Protein AF-A0A1L8D094-F1 (afdb_monomer_lite)

Sequence (287 aa):
MEIKNLTLKKYLLRTVLFAVPGAGLVGYLSGVLAFKIYIPVFIGMVGGAIIGLVISYSNFKRIIQPLKEMLTEIETLTEKNKDLGITNLNTIADLKESFSKILKGLTSELQEVTKRIENTVLSLVDTSTETSAGLEEVAASTQEINSSLEEINETIRNIARLAEELEDKLTKGRESLDLFSSENAKIQNSLTVATKSINELFAHTQEINVALELITEIAAQTNLLALNAAIEAARAGEAGKSFAVVAEEVRKLAGKSKDAAEEIKGIIDLIFKNMNEAQEKCRKPLL

Radius of gyration: 70.74 Å; chains: 1; bounding box: 124×42×189 Å

Foldseek 3Di:
DVLLPDDLVNQLVVLLVPQQVVLLVVLQVVCVPPPCSVVSSVVSNVVSSVVSNVVSNVCCVPPSVVVNVVVVVLVVVLVVCVVVVPPPNVVSVVVVVVVVVVVVVVVVVVVVVVVVVVVVVVVVVVVVVVVVVVVVVVVVVVVVVVVVVVVVVVVVVVVVVVVVVVVVVVVVVVVVVVVVVVVVVVVLVVLVVVLVVLVVVVVVLVVLLVVLVVQLVVLVVQLVVLVVQLVVLVVVPPVSPVSNVVSVVSNVVSVVSNVVSVVVNVVSVVSVVVSVVSNVVSPDDPD

pLDDT: mean 87.76, std 10.98, range [40.47, 98.25]

Secondary structure (DSSP, 8-state):
-TTTT--HHHHHHHHHHHHHHHHHHHHHHHTTTSTTTHHHHHHHHHHHHHHHHHHHHHHIIIIIHHHHHHHHHHHHHHHHHHHTT-S-HHHHHHHHHHHHHHHHHHHHHHHHHHHHHHHHHHHHHHHHHHHHHHHHHHHHHHHHHHHHHHHHHHHHHHHHHHHHHHHHHHHHHHHHHHHHHHHHHHHHHHHHHHHHHHHHHHHHHHHHHHHHHHHHHHHHHHHHHHHHHHHHHHHTGGGGHHHHHHHHHHHHHHHHHHHHHHHHHHHHHHHHHHHHHHHHHHHS---

InterPro domains:
  IPR004089 Methyl-accepting chemotaxis protein (MCP) signalling domain [PF00015] (185-281)
  IPR004089 Methyl-accepting chemotaxis protein (MCP) signalling domain [PS50111] (106-278)
  IPR004089 Methyl-accepting chemotaxis protein (MCP) signalling domain [SM00283] (116-285)
  IPR004090 Chemotaxis methyl-accepting receptor [PR00260] (137-166)
  IPR004090 Chemotaxis methyl-accepting receptor [PR00260] (214-241)
  IPR004090 Chemotaxis methyl-accepting receptor [PR00260] (243-272)

Structure (mmCIF, N/CA/C/O backbone):
data_AF-A0A1L8D094-F1
#
_entry.id   AF-A0A1L8D094-F1
#
loop_
_atom_site.group_PDB
_atom_site.id
_atom_site.type_symbol
_atom_site.label_atom_id
_atom_site.label_alt_id
_atom_site.label_comp_id
_atom_site.label_asym_id
_atom_site.label_entity_id
_atom_site.label_seq_id
_atom_site.pdbx_PDB_ins_code
_atom_site.Cartn_x
_atom_site.Cartn_y
_atom_site.Cartn_z
_atom_site.occupancy
_atom_site.B_iso_or_equiv
_atom_site.auth_seq_id
_atom_site.auth_comp_id
_atom_site.auth_asym_id
_atom_site.auth_atom_id
_atom_site.pdbx_PDB_model_num
ATOM 1 N N . MET A 1 1 ? 58.138 4.047 -73.979 1.00 43.88 1 MET A N 1
ATOM 2 C CA . MET A 1 1 ? 58.175 2.838 -74.835 1.00 43.88 1 MET A CA 1
ATOM 3 C C . MET A 1 1 ? 57.005 1.879 -74.563 1.00 43.88 1 MET A C 1
ATOM 5 O O . MET A 1 1 ? 56.589 1.188 -75.481 1.00 43.88 1 MET A O 1
ATOM 9 N N . GLU A 1 2 ? 56.410 1.864 -73.360 1.00 57.56 2 GLU A N 1
ATOM 10 C CA . GLU A 1 2 ? 55.353 0.896 -72.996 1.00 57.56 2 GLU A CA 1
ATOM 11 C C . GLU A 1 2 ? 53.977 1.118 -73.655 1.00 57.56 2 GLU A C 1
ATOM 13 O O . GLU A 1 2 ? 53.331 0.147 -74.042 1.00 57.56 2 GLU A O 1
ATOM 18 N N . ILE A 1 3 ? 53.536 2.367 -73.862 1.00 63.72 3 ILE A N 1
ATOM 19 C CA . ILE A 1 3 ? 52.207 2.658 -74.450 1.00 63.72 3 ILE A CA 1
ATOM 20 C C . ILE A 1 3 ? 52.111 2.182 -75.914 1.00 63.72 3 ILE A C 1
ATOM 22 O O . ILE A 1 3 ? 51.061 1.713 -76.354 1.00 63.72 3 ILE A O 1
ATOM 26 N N . LYS A 1 4 ? 53.223 2.209 -76.663 1.00 61.59 4 LYS A N 1
ATOM 27 C CA . LYS A 1 4 ? 53.276 1.794 -78.079 1.00 61.59 4 LYS A CA 1
ATOM 28 C C . LYS A 1 4 ? 52.958 0.304 -78.259 1.00 61.59 4 LYS A C 1
ATOM 30 O O . LYS A 1 4 ? 52.268 -0.076 -79.204 1.00 61.59 4 LYS A O 1
ATOM 35 N N . ASN A 1 5 ? 53.375 -0.526 -77.303 1.00 69.19 5 ASN A N 1
ATOM 36 C CA . ASN A 1 5 ? 53.151 -1.976 -77.316 1.00 69.19 5 ASN A CA 1
ATOM 37 C C . ASN A 1 5 ? 51.847 -2.395 -76.621 1.00 69.19 5 ASN A C 1
ATOM 39 O O . ASN A 1 5 ? 51.517 -3.588 -76.582 1.00 69.19 5 ASN A O 1
ATOM 43 N N . LEU A 1 6 ? 51.094 -1.427 -76.090 1.00 76.50 6 LEU A N 1
ATOM 44 C CA . LEU A 1 6 ? 49.804 -1.667 -75.473 1.00 76.50 6 LEU A CA 1
ATOM 45 C C . LEU A 1 6 ? 48.754 -1.851 -76.573 1.00 76.50 6 LEU A C 1
ATOM 47 O O . LEU A 1 6 ? 48.472 -0.955 -77.374 1.00 76.50 6 LEU A O 1
ATOM 51 N N . THR A 1 7 ? 48.208 -3.060 -76.643 1.00 84.19 7 THR A N 1
ATOM 52 C CA . THR A 1 7 ? 47.048 -3.381 -77.474 1.00 84.19 7 THR A CA 1
ATOM 53 C C . THR A 1 7 ? 45.801 -3.358 -76.606 1.00 84.19 7 THR A C 1
ATOM 55 O O . THR A 1 7 ? 45.876 -3.659 -75.412 1.00 84.19 7 THR A O 1
ATOM 58 N N . LEU A 1 8 ? 44.645 -3.063 -77.207 1.00 85.56 8 LEU A N 1
ATOM 59 C CA . LEU A 1 8 ? 43.357 -3.092 -76.509 1.00 85.56 8 LEU A CA 1
ATOM 60 C C . LEU A 1 8 ? 43.171 -4.419 -75.757 1.00 85.56 8 LEU A C 1
ATOM 62 O O . LEU A 1 8 ? 42.813 -4.424 -74.586 1.00 85.56 8 LEU A O 1
ATOM 66 N N . LYS A 1 9 ? 43.527 -5.543 -76.394 1.00 86.00 9 LYS A N 1
ATOM 67 C CA . LYS A 1 9 ? 43.462 -6.878 -75.785 1.00 86.00 9 LYS A CA 1
ATOM 68 C C . LYS A 1 9 ? 44.309 -6.992 -74.511 1.00 86.00 9 LYS A C 1
ATOM 70 O O . LYS A 1 9 ? 43.819 -7.510 -73.515 1.00 86.00 9 LYS A O 1
ATOM 75 N N . LYS A 1 10 ? 45.557 -6.504 -74.517 1.00 85.19 10 LYS A N 1
ATOM 76 C CA . LYS A 1 10 ? 46.431 -6.525 -73.327 1.00 85.19 10 LYS A CA 1
ATOM 77 C C . LYS A 1 10 ? 45.912 -5.600 -72.221 1.00 85.19 10 LYS A C 1
ATOM 79 O O . LYS A 1 10 ? 46.008 -5.952 -71.050 1.00 85.19 10 LYS A O 1
ATOM 84 N N . TYR A 1 11 ? 45.351 -4.447 -72.588 1.00 83.81 11 TYR A N 1
ATOM 85 C CA . TYR A 1 11 ? 44.792 -3.483 -71.638 1.00 83.81 11 TYR A CA 1
ATOM 86 C C . TYR A 1 11 ? 43.532 -4.021 -70.947 1.00 83.81 11 TYR A C 1
ATOM 88 O O . TYR A 1 11 ? 43.475 -4.054 -69.720 1.00 83.81 11 TYR A O 1
ATOM 96 N N . LEU A 1 12 ? 42.581 -4.549 -71.726 1.00 87.62 12 LEU A N 1
ATOM 97 C CA . LEU A 1 12 ? 41.368 -5.180 -71.202 1.00 87.62 12 LEU A CA 1
ATOM 98 C C . LEU A 1 12 ? 41.698 -6.399 -70.332 1.00 87.62 12 LEU A C 1
ATOM 100 O O . LEU A 1 12 ? 41.136 -6.544 -69.250 1.00 87.62 12 LEU A O 1
ATOM 104 N N . LEU A 1 13 ? 42.648 -7.242 -70.759 1.00 86.38 13 LEU A N 1
ATOM 105 C CA . LEU A 1 13 ? 43.078 -8.408 -69.982 1.00 86.38 13 LEU A CA 1
ATOM 106 C C . LEU A 1 13 ? 43.657 -8.003 -68.619 1.00 86.38 13 LEU A C 1
ATOM 108 O O . LEU A 1 13 ? 43.335 -8.626 -67.610 1.00 86.38 13 LEU A O 1
ATOM 112 N N . ARG A 1 14 ? 44.463 -6.934 -68.574 1.00 84.44 14 ARG A N 1
ATOM 113 C CA . ARG A 1 14 ? 44.988 -6.392 -67.315 1.00 84.44 14 ARG A CA 1
ATOM 114 C C . ARG A 1 14 ? 43.856 -5.903 -66.412 1.00 84.44 14 ARG A C 1
ATOM 116 O O . ARG A 1 14 ? 43.892 -6.185 -65.224 1.00 84.44 14 ARG A O 1
ATOM 123 N N . THR A 1 15 ? 42.842 -5.223 -66.949 1.00 86.44 15 THR A N 1
ATOM 124 C CA . THR A 1 15 ? 41.692 -4.789 -66.140 1.00 86.44 15 THR A CA 1
ATOM 125 C C . THR A 1 15 ? 40.924 -5.969 -65.556 1.00 86.44 15 THR A C 1
ATOM 127 O O . THR A 1 15 ? 40.608 -5.945 -64.372 1.00 86.44 15 THR A O 1
ATOM 130 N N . VAL A 1 16 ? 40.667 -7.015 -66.345 1.00 85.38 16 VAL A N 1
ATOM 131 C CA . VAL A 1 16 ? 39.969 -8.219 -65.865 1.00 85.38 16 VAL A CA 1
ATOM 132 C C . VAL A 1 16 ? 40.743 -8.891 -64.730 1.00 85.38 16 VAL A C 1
ATOM 134 O O . VAL A 1 16 ? 40.138 -9.280 -63.734 1.00 85.38 16 VAL A O 1
ATOM 137 N N . LEU A 1 17 ? 42.075 -8.958 -64.836 1.00 86.62 17 LEU A N 1
ATOM 138 C CA . LEU A 1 17 ? 42.934 -9.579 -63.825 1.00 86.62 17 LEU A CA 1
ATOM 13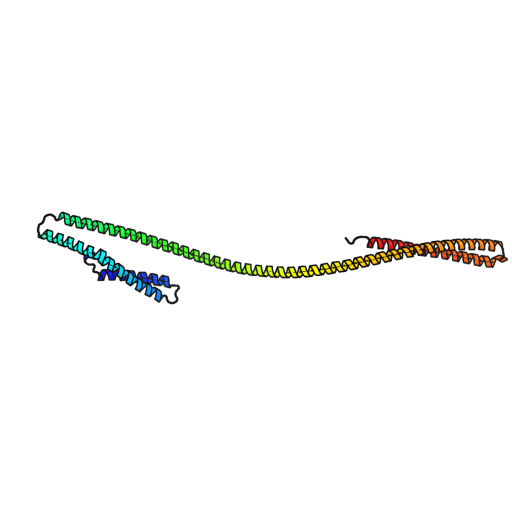9 C C . LEU A 1 17 ? 42.810 -8.926 -62.436 1.00 86.62 17 LEU A C 1
ATOM 141 O O . LEU A 1 17 ? 42.940 -9.625 -61.439 1.00 86.62 17 LEU A O 1
ATOM 145 N N . PHE A 1 18 ? 42.538 -7.618 -62.360 1.00 81.81 18 PHE A N 1
ATOM 146 C CA . PHE A 1 18 ? 42.401 -6.895 -61.086 1.00 81.81 18 PHE A CA 1
ATOM 147 C C . PHE A 1 18 ? 40.942 -6.674 -60.661 1.00 81.81 18 PHE A C 1
ATOM 149 O O . PHE A 1 18 ? 40.615 -6.818 -59.485 1.00 81.81 18 PHE A O 1
ATOM 156 N N . ALA A 1 19 ? 40.050 -6.347 -61.599 1.00 84.50 19 ALA A N 1
ATOM 157 C CA . ALA A 1 19 ? 38.661 -6.006 -61.292 1.00 84.50 19 ALA A CA 1
ATOM 158 C C . ALA A 1 19 ? 37.843 -7.221 -60.827 1.00 84.50 19 ALA A C 1
ATOM 160 O O . ALA A 1 19 ? 37.009 -7.092 -59.932 1.00 84.50 19 ALA A O 1
ATOM 161 N N . VAL A 1 20 ? 38.087 -8.402 -61.408 1.00 86.81 20 VAL A N 1
ATOM 162 C CA . VAL A 1 20 ? 37.301 -9.608 -61.107 1.00 86.81 20 VAL A CA 1
ATOM 163 C C . VAL A 1 20 ? 37.578 -10.151 -59.702 1.00 86.81 20 VAL A C 1
ATOM 165 O O . VAL A 1 20 ? 36.607 -10.361 -58.973 1.00 86.81 20 VAL A O 1
ATOM 168 N N . PRO A 1 21 ? 38.841 -10.328 -59.257 1.00 86.50 21 PRO A N 1
ATOM 169 C CA . PRO A 1 21 ? 39.110 -10.759 -57.885 1.00 86.50 21 PRO A CA 1
ATOM 170 C C . PRO A 1 21 ? 38.607 -9.757 -56.842 1.00 86.50 21 PRO A C 1
ATOM 172 O O . PRO A 1 21 ? 38.005 -10.162 -55.852 1.00 86.50 21 PRO A O 1
ATOM 175 N N . GLY A 1 22 ? 38.791 -8.452 -57.084 1.00 83.81 22 GLY A N 1
ATOM 176 C CA . GLY A 1 22 ? 38.333 -7.403 -56.168 1.00 83.81 22 GLY A CA 1
ATOM 177 C C . GLY A 1 22 ? 36.813 -7.387 -56.001 1.00 83.81 22 GLY A C 1
ATOM 178 O O . GLY A 1 22 ? 36.310 -7.393 -54.881 1.00 83.81 22 GLY A O 1
ATOM 179 N N . ALA A 1 23 ? 36.064 -7.449 -57.102 1.00 85.94 23 ALA A N 1
ATOM 180 C CA . ALA A 1 23 ? 34.606 -7.493 -57.036 1.00 85.94 23 ALA A CA 1
ATOM 181 C C . ALA A 1 23 ? 34.078 -8.821 -56.460 1.00 85.94 23 ALA A C 1
ATOM 183 O O . ALA A 1 23 ? 33.048 -8.836 -55.788 1.00 85.94 23 ALA A O 1
ATOM 184 N N . GLY A 1 24 ? 34.809 -9.923 -56.659 1.00 85.50 24 GLY A N 1
ATOM 185 C CA . GLY A 1 24 ? 34.535 -11.197 -55.995 1.00 85.50 24 GLY A CA 1
ATOM 186 C C . GLY A 1 24 ? 34.720 -11.132 -54.480 1.00 85.50 24 GLY A C 1
ATOM 187 O O . GLY A 1 24 ? 33.875 -11.643 -53.752 1.00 85.50 24 GLY A O 1
ATOM 188 N N . LEU A 1 25 ? 35.762 -10.447 -53.996 1.00 84.31 25 LEU A N 1
ATOM 189 C CA . LEU A 1 25 ? 35.968 -10.199 -52.564 1.00 84.31 25 LEU A CA 1
ATOM 190 C C . LEU A 1 25 ? 34.848 -9.340 -51.963 1.00 84.31 25 LEU A C 1
ATOM 192 O O . LEU A 1 25 ? 34.349 -9.658 -50.889 1.00 84.31 25 LEU A O 1
ATOM 196 N N . VAL A 1 26 ? 34.390 -8.299 -52.664 1.00 83.12 26 VAL A N 1
ATOM 197 C CA . VAL A 1 26 ? 33.234 -7.493 -52.223 1.00 83.12 26 VAL A CA 1
ATOM 198 C C . VAL A 1 26 ? 31.955 -8.338 -52.173 1.00 83.12 26 VAL A C 1
ATOM 200 O O . VAL A 1 26 ? 31.193 -8.268 -51.207 1.00 83.12 26 VAL A O 1
ATOM 203 N N . GLY A 1 27 ? 31.731 -9.184 -53.181 1.00 82.81 27 GLY A N 1
ATOM 204 C CA . GLY A 1 27 ? 30.625 -10.144 -53.192 1.00 82.81 27 GLY A CA 1
ATOM 205 C C . GLY A 1 27 ? 30.715 -11.174 -52.060 1.00 82.81 27 GLY A C 1
ATOM 206 O O . GLY A 1 27 ? 29.699 -11.548 -51.483 1.00 82.81 27 GLY A O 1
ATOM 207 N N . TYR A 1 28 ? 31.928 -11.593 -51.696 1.00 83.12 28 TYR A N 1
ATOM 208 C CA . TYR A 1 28 ? 32.171 -12.480 -50.560 1.00 83.12 28 TYR A CA 1
ATOM 209 C C . TYR A 1 28 ? 31.802 -11.800 -49.244 1.00 83.12 28 TYR A C 1
ATOM 211 O O . TYR A 1 28 ? 30.989 -12.335 -48.499 1.00 83.12 28 TYR A O 1
ATOM 219 N N . LEU A 1 29 ? 32.331 -10.596 -49.005 1.00 77.69 29 LEU A N 1
ATOM 220 C CA . LEU A 1 29 ? 32.110 -9.832 -47.774 1.00 77.69 29 LEU A CA 1
ATOM 221 C C . LEU A 1 29 ? 30.638 -9.443 -47.578 1.00 77.69 29 LEU A C 1
ATOM 223 O O . LEU A 1 29 ? 30.101 -9.598 -46.486 1.00 77.69 29 LEU A O 1
ATOM 227 N N . SER A 1 30 ? 29.954 -9.011 -48.639 1.00 75.75 30 SER A N 1
ATOM 228 C CA . SER A 1 30 ? 28.513 -8.701 -48.586 1.00 75.75 30 SER A CA 1
ATOM 229 C C . SER A 1 30 ? 27.624 -9.939 -48.405 1.00 75.75 30 SER A C 1
ATOM 231 O O . SER A 1 30 ? 26.480 -9.824 -47.971 1.00 75.75 30 SER A O 1
ATOM 233 N N . GLY A 1 31 ? 28.141 -11.127 -48.725 1.00 73.81 31 GLY A N 1
ATOM 234 C CA . GLY A 1 31 ? 27.423 -12.395 -48.671 1.00 73.81 31 GLY A CA 1
ATOM 235 C C . GLY A 1 31 ? 27.650 -13.232 -47.416 1.00 73.81 31 GLY A C 1
ATOM 236 O O . GLY A 1 31 ? 27.061 -14.307 -47.330 1.00 73.81 31 GLY A O 1
ATOM 237 N N . VAL A 1 32 ? 28.483 -12.786 -46.467 1.00 70.06 32 VAL A N 1
ATOM 238 C CA . VAL A 1 32 ? 28.910 -13.593 -45.302 1.00 70.06 32 VAL A CA 1
ATOM 239 C C . VAL A 1 32 ? 27.732 -14.075 -44.445 1.00 70.06 32 VAL A C 1
ATOM 241 O O . VAL A 1 32 ? 27.780 -15.176 -43.906 1.00 70.06 32 VAL A O 1
ATOM 244 N N . LEU A 1 33 ? 26.646 -13.301 -44.371 1.00 62.25 33 LEU A N 1
ATOM 245 C CA . LEU A 1 33 ? 25.434 -13.647 -43.612 1.00 62.25 33 LEU A CA 1
ATOM 246 C C . LEU A 1 33 ? 24.370 -14.389 -44.445 1.00 62.25 33 LEU A C 1
ATOM 248 O O . LEU A 1 33 ? 23.333 -14.789 -43.919 1.00 62.25 33 LEU A O 1
ATOM 252 N N . ALA A 1 34 ? 24.591 -14.576 -45.749 1.00 68.00 34 ALA A N 1
ATOM 253 C CA . ALA A 1 34 ? 23.630 -15.221 -46.635 1.00 68.00 34 ALA A CA 1
ATOM 254 C C . ALA A 1 34 ? 23.835 -16.744 -46.670 1.00 68.00 34 ALA A C 1
ATOM 256 O O . ALA A 1 34 ? 24.943 -17.236 -46.868 1.00 68.00 34 ALA A O 1
ATOM 257 N N . PHE A 1 35 ? 22.738 -17.509 -46.624 1.00 67.94 35 PHE A N 1
ATOM 258 C CA . PHE A 1 35 ? 22.740 -18.984 -46.689 1.00 67.94 35 PHE A CA 1
ATOM 259 C C . PHE A 1 35 ? 23.434 -19.563 -47.947 1.00 67.94 35 PHE A C 1
ATOM 261 O O . PHE A 1 35 ? 23.764 -20.746 -48.003 1.00 67.94 35 PHE A O 1
ATOM 268 N N . LYS A 1 36 ? 23.662 -18.743 -48.985 1.00 83.31 36 LYS A N 1
ATOM 269 C CA . LYS A 1 36 ? 24.321 -19.119 -50.246 1.00 83.31 36 LYS A CA 1
ATOM 270 C C . LYS A 1 36 ? 25.368 -18.084 -50.663 1.00 83.31 36 LYS A C 1
ATOM 272 O O . LYS A 1 36 ? 25.172 -17.360 -51.636 1.00 83.31 36 LYS A O 1
ATOM 277 N N . ILE A 1 37 ? 26.499 -18.058 -49.961 1.00 83.50 37 ILE A N 1
ATOM 278 C CA . ILE A 1 37 ? 27.609 -17.114 -50.193 1.00 83.50 37 ILE A CA 1
ATOM 279 C C . ILE A 1 37 ? 28.145 -17.097 -51.639 1.00 83.50 37 ILE A C 1
ATOM 281 O O . ILE A 1 37 ? 28.625 -16.075 -52.115 1.00 83.50 37 ILE A O 1
ATOM 285 N N . TYR A 1 38 ? 28.004 -18.193 -52.391 1.00 85.19 38 TYR A N 1
ATOM 286 C CA . TYR A 1 38 ? 28.457 -18.264 -53.785 1.00 85.19 38 TYR A CA 1
ATOM 287 C C . TYR A 1 38 ? 27.664 -17.358 -54.744 1.00 85.19 38 TYR A C 1
ATOM 289 O O . TYR A 1 38 ? 28.208 -16.943 -55.764 1.00 85.19 38 TYR A O 1
ATOM 297 N N . ILE A 1 39 ? 26.401 -17.030 -54.438 1.00 85.50 39 ILE A N 1
ATOM 298 C CA . ILE A 1 39 ? 25.555 -16.175 -55.288 1.00 85.50 39 ILE A CA 1
ATOM 299 C C . ILE A 1 39 ? 26.064 -14.722 -55.318 1.00 85.50 39 ILE A C 1
ATOM 301 O O . ILE A 1 39 ? 26.343 -14.231 -56.413 1.00 85.50 39 ILE A O 1
ATOM 305 N N . PRO A 1 40 ? 26.229 -14.019 -54.180 1.00 84.50 40 PRO A N 1
ATOM 306 C CA . PRO A 1 40 ? 26.737 -12.647 -54.186 1.00 84.50 40 PRO A CA 1
ATOM 307 C C . PRO A 1 40 ? 28.189 -12.563 -54.676 1.00 84.50 40 PRO A C 1
ATOM 309 O O . PRO A 1 40 ? 28.520 -11.621 -55.392 1.00 84.50 40 PRO A O 1
ATOM 312 N N . VAL A 1 41 ? 29.028 -13.574 -54.411 1.00 87.31 41 VAL A N 1
ATOM 313 C CA . VAL A 1 41 ? 30.381 -13.673 -54.996 1.00 87.31 41 VAL A CA 1
ATOM 314 C C . VAL A 1 41 ? 30.318 -13.714 -56.522 1.00 87.31 41 VAL A C 1
ATOM 316 O O . VAL A 1 41 ? 31.012 -12.948 -57.190 1.00 87.31 41 VAL A O 1
ATOM 319 N N . PHE A 1 42 ? 29.464 -14.574 -57.086 1.00 87.62 42 PHE A N 1
ATOM 320 C CA . PHE A 1 42 ? 29.313 -14.705 -58.533 1.00 87.62 42 PHE A CA 1
ATOM 321 C C . PHE A 1 42 ? 28.775 -13.419 -59.173 1.00 87.62 42 PHE A C 1
ATOM 323 O O . PHE A 1 42 ? 29.328 -12.951 -60.169 1.00 87.62 42 PHE A O 1
ATOM 330 N N . ILE A 1 43 ? 27.748 -12.804 -58.577 1.00 87.56 43 ILE A N 1
ATOM 331 C CA . ILE A 1 43 ? 27.192 -11.522 -59.040 1.00 87.56 43 ILE A CA 1
ATOM 332 C C . ILE A 1 43 ? 28.261 -10.424 -58.991 1.00 87.56 43 ILE A C 1
ATOM 334 O O . ILE A 1 43 ? 28.413 -9.683 -59.963 1.00 87.56 43 ILE A O 1
ATOM 338 N N . GLY A 1 44 ? 29.036 -10.353 -57.905 1.00 85.94 44 GLY A N 1
ATOM 339 C CA . GLY A 1 44 ? 30.146 -9.415 -57.753 1.00 85.94 44 GLY A CA 1
ATOM 340 C C . GLY A 1 44 ? 31.205 -9.594 -58.840 1.00 85.94 44 GLY A C 1
ATOM 341 O O . GLY A 1 44 ? 31.529 -8.639 -59.542 1.00 85.94 44 GLY A O 1
ATOM 342 N N . MET A 1 45 ? 31.689 -10.822 -59.057 1.00 87.88 45 MET A N 1
ATOM 343 C CA . MET A 1 45 ? 32.685 -11.122 -60.095 1.00 87.88 45 MET A CA 1
ATOM 344 C C . MET A 1 45 ? 32.195 -10.753 -61.500 1.00 87.88 45 MET A C 1
ATOM 346 O O . MET A 1 45 ? 32.926 -10.106 -62.251 1.00 87.88 45 MET A O 1
ATOM 350 N N . VAL A 1 46 ? 30.965 -11.138 -61.861 1.00 89.50 46 VAL A N 1
ATOM 351 C CA . VAL A 1 46 ? 30.399 -10.880 -63.195 1.00 89.50 46 VAL A CA 1
ATOM 352 C C . VAL A 1 46 ? 30.123 -9.389 -63.396 1.00 89.50 46 VAL A C 1
ATOM 354 O O . VAL A 1 46 ? 30.534 -8.821 -64.409 1.00 89.50 46 VAL A O 1
ATOM 357 N N . GLY A 1 47 ? 29.487 -8.728 -62.427 1.00 87.06 47 GLY A N 1
ATOM 358 C CA . GLY A 1 47 ? 29.206 -7.293 -62.484 1.00 87.06 47 GLY A CA 1
ATOM 359 C C . GLY A 1 47 ? 30.485 -6.457 -62.548 1.00 87.06 47 GLY A C 1
ATOM 360 O O . GLY A 1 47 ? 30.613 -5.581 -63.405 1.00 87.06 47 GLY A O 1
ATOM 361 N N . GLY A 1 48 ? 31.473 -6.784 -61.712 1.00 85.94 48 GLY A N 1
ATOM 362 C CA . GLY A 1 48 ? 32.788 -6.146 -61.720 1.00 85.94 48 GLY A CA 1
ATOM 363 C C . GLY A 1 48 ? 33.547 -6.353 -63.031 1.00 85.94 48 GLY A C 1
ATOM 364 O O . GLY A 1 48 ? 34.144 -5.403 -63.542 1.00 85.94 48 GLY A O 1
ATOM 365 N N . ALA A 1 49 ? 33.476 -7.552 -63.625 1.00 88.06 49 ALA A N 1
ATOM 366 C CA . ALA A 1 49 ? 34.060 -7.827 -64.938 1.00 88.06 49 ALA A CA 1
ATOM 367 C C . ALA A 1 49 ? 33.451 -6.931 -66.024 1.00 88.06 49 ALA A C 1
ATOM 369 O O . ALA A 1 49 ? 34.183 -6.323 -66.804 1.00 88.06 49 ALA A O 1
ATOM 370 N N . ILE A 1 50 ? 32.118 -6.833 -66.061 1.00 89.44 50 ILE A N 1
ATOM 371 C CA . ILE A 1 50 ? 31.390 -6.058 -67.071 1.00 89.44 50 ILE A CA 1
ATOM 372 C C . ILE A 1 50 ? 31.715 -4.571 -66.930 1.00 89.44 50 ILE A C 1
ATOM 374 O O . ILE A 1 50 ? 32.153 -3.947 -67.896 1.00 89.44 50 ILE A O 1
ATOM 378 N N . ILE A 1 51 ? 31.563 -4.009 -65.728 1.00 88.50 51 ILE A N 1
ATOM 379 C CA . ILE A 1 51 ? 31.834 -2.589 -65.466 1.00 88.50 51 ILE A CA 1
ATOM 380 C C . ILE A 1 51 ? 33.304 -2.268 -65.761 1.00 88.50 51 ILE A C 1
ATOM 382 O O . ILE A 1 51 ? 33.600 -1.303 -66.470 1.00 88.50 51 ILE A O 1
ATOM 386 N N . GLY A 1 52 ? 34.226 -3.109 -65.285 1.00 87.12 52 GLY A N 1
A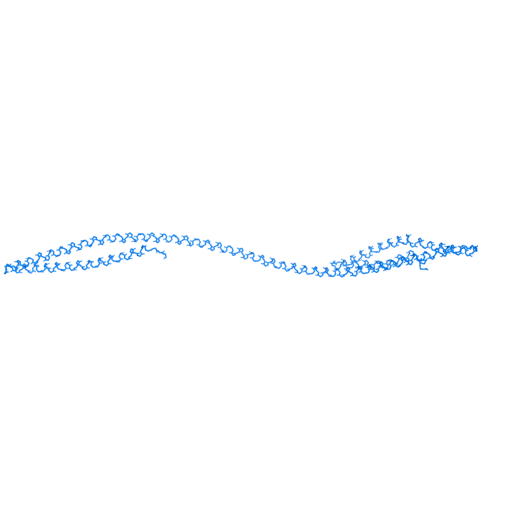TOM 387 C CA . GLY A 1 52 ? 35.657 -2.953 -65.525 1.00 87.12 52 GLY A CA 1
ATOM 388 C C . GLY A 1 52 ? 36.005 -2.963 -67.014 1.00 87.12 52 GLY A C 1
ATOM 389 O O . GLY A 1 52 ? 36.729 -2.085 -67.481 1.00 87.12 52 GLY A O 1
ATOM 390 N N . LEU A 1 53 ? 35.454 -3.905 -67.785 1.00 90.38 53 LEU A N 1
ATOM 391 C CA . LEU A 1 53 ? 35.665 -3.985 -69.234 1.00 90.38 53 LEU A CA 1
ATOM 392 C C . LEU A 1 53 ? 35.083 -2.778 -69.977 1.00 90.38 53 LEU A C 1
ATOM 394 O O . LEU A 1 53 ? 35.745 -2.258 -70.875 1.00 90.38 53 LEU A O 1
ATOM 398 N N . VAL A 1 54 ? 33.892 -2.303 -69.598 1.00 92.06 54 VAL A N 1
ATOM 399 C CA . VAL A 1 54 ? 33.255 -1.121 -70.207 1.00 92.06 54 VAL A CA 1
ATOM 400 C C . VAL A 1 54 ? 34.096 0.134 -69.972 1.00 92.06 54 VAL A C 1
ATOM 402 O O . VAL A 1 54 ? 34.413 0.855 -70.923 1.00 92.06 54 VAL A O 1
ATOM 405 N N . ILE A 1 55 ? 34.511 0.376 -68.726 1.00 88.06 55 ILE A N 1
ATOM 406 C CA . ILE A 1 55 ? 35.359 1.521 -68.368 1.00 88.06 55 ILE A CA 1
ATOM 407 C C . ILE A 1 55 ? 36.713 1.420 -69.077 1.00 88.06 55 ILE A C 1
ATOM 409 O O . ILE A 1 55 ? 37.175 2.389 -69.676 1.00 88.06 55 ILE A O 1
ATOM 413 N N . SER A 1 56 ? 37.333 0.239 -69.068 1.00 88.56 56 SER A N 1
ATOM 414 C CA . SER A 1 56 ? 38.638 0.002 -69.690 1.00 88.56 56 SER A CA 1
ATOM 415 C C . SER A 1 56 ? 38.604 0.189 -71.208 1.00 88.56 56 SER A C 1
ATOM 417 O O . SER A 1 56 ? 39.467 0.862 -71.769 1.00 88.56 56 SER A O 1
ATOM 419 N N . TYR A 1 57 ? 37.566 -0.305 -71.885 1.00 91.50 57 TYR A N 1
ATOM 420 C CA . TYR A 1 57 ? 37.373 -0.068 -73.315 1.00 91.50 57 TYR A CA 1
ATOM 421 C C . TYR A 1 57 ? 37.203 1.426 -73.626 1.00 91.50 57 TYR A C 1
ATOM 423 O O . TYR A 1 57 ? 37.865 1.953 -74.525 1.00 91.50 57 TYR A O 1
ATOM 431 N N . SER A 1 58 ? 36.365 2.122 -72.849 1.00 88.81 58 SER A N 1
ATOM 432 C CA . SER A 1 58 ? 36.149 3.566 -72.985 1.00 88.81 58 SER A CA 1
ATOM 433 C C . SER A 1 58 ? 37.451 4.353 -72.796 1.00 88.81 58 SER A C 1
ATOM 435 O O . SER A 1 58 ? 37.806 5.168 -73.648 1.00 88.81 58 SER A O 1
ATOM 437 N N . ASN A 1 59 ? 38.219 4.052 -71.745 1.00 86.38 59 ASN A N 1
ATOM 438 C CA . ASN A 1 59 ? 39.503 4.693 -71.452 1.00 86.38 59 ASN A CA 1
ATOM 439 C C . ASN A 1 59 ? 40.552 4.409 -72.527 1.00 86.38 59 ASN A C 1
ATOM 441 O O . ASN A 1 59 ? 41.286 5.312 -72.930 1.00 86.38 59 ASN A O 1
ATOM 445 N N . PHE A 1 60 ? 40.614 3.176 -73.037 1.00 87.38 60 PHE A N 1
ATOM 446 C CA . PHE A 1 60 ? 41.548 2.842 -74.104 1.00 87.38 60 PHE A CA 1
ATOM 447 C C . PHE A 1 60 ? 41.268 3.671 -75.359 1.00 87.38 60 PHE A C 1
ATOM 449 O O . PHE A 1 60 ? 42.192 4.240 -75.932 1.00 87.38 60 PHE A O 1
ATOM 456 N N . LYS A 1 61 ? 39.996 3.790 -75.757 1.00 88.50 61 LYS A N 1
ATOM 457 C CA . LYS A 1 61 ? 39.610 4.532 -76.963 1.00 88.50 61 LYS A CA 1
ATOM 458 C C . LYS A 1 61 ? 39.698 6.051 -76.789 1.00 88.50 61 LYS A C 1
ATOM 460 O O . LYS A 1 61 ? 40.056 6.743 -77.732 1.00 88.50 61 LYS A O 1
ATOM 465 N N . ARG A 1 62 ? 39.365 6.580 -75.607 1.00 84.56 62 ARG A N 1
ATOM 466 C CA . ARG A 1 62 ? 39.348 8.031 -75.344 1.00 84.56 62 ARG A CA 1
ATOM 467 C C . ARG A 1 62 ? 40.712 8.606 -74.981 1.00 84.56 62 ARG A C 1
ATOM 469 O O . ARG A 1 62 ? 40.946 9.777 -75.244 1.00 84.56 62 ARG A O 1
ATOM 476 N N . ILE A 1 63 ? 41.581 7.809 -74.361 1.00 83.62 63 ILE A N 1
ATOM 477 C CA . ILE A 1 63 ? 42.848 8.286 -73.797 1.00 83.62 63 ILE A CA 1
ATOM 478 C C . ILE A 1 63 ? 44.019 7.572 -74.472 1.00 83.62 63 ILE A C 1
ATOM 480 O O . ILE A 1 63 ? 44.826 8.202 -75.141 1.00 83.62 63 ILE A O 1
ATOM 484 N N . ILE A 1 64 ? 44.114 6.246 -74.352 1.00 82.75 64 ILE A N 1
ATOM 485 C CA . ILE A 1 64 ? 45.329 5.515 -74.757 1.00 82.75 64 ILE A CA 1
ATOM 486 C C . ILE A 1 64 ? 45.563 5.544 -76.272 1.00 82.75 64 ILE A C 1
ATOM 488 O O . ILE A 1 64 ? 46.699 5.728 -76.709 1.00 82.75 64 ILE A O 1
ATOM 492 N N . GLN A 1 65 ? 44.515 5.353 -77.072 1.00 84.94 65 GLN A N 1
ATOM 493 C CA . GLN A 1 65 ? 44.617 5.306 -78.527 1.00 84.94 65 GLN A CA 1
ATOM 494 C C . GLN A 1 65 ? 45.038 6.663 -79.127 1.00 84.94 65 GLN A C 1
ATOM 496 O O . GLN A 1 65 ? 46.060 6.670 -79.815 1.00 84.94 65 GLN A O 1
ATOM 501 N N . PRO A 1 66 ? 44.381 7.800 -78.812 1.00 83.38 66 PRO A N 1
ATOM 502 C CA . PRO A 1 66 ? 44.834 9.114 -79.272 1.00 83.38 66 PRO A CA 1
ATOM 503 C C . PRO A 1 66 ? 46.275 9.425 -78.855 1.00 83.38 66 PRO A C 1
ATOM 505 O O . PRO A 1 66 ? 47.063 9.908 -79.661 1.00 83.38 66 PRO A O 1
ATOM 508 N N . LEU A 1 67 ? 46.670 9.073 -77.624 1.00 80.62 67 LEU A N 1
ATOM 509 C CA . LEU A 1 67 ? 48.046 9.286 -77.166 1.00 80.62 67 LEU A CA 1
ATOM 510 C C . LEU A 1 67 ? 49.064 8.445 -77.942 1.00 80.62 67 LEU A C 1
ATOM 512 O O . LEU A 1 67 ? 50.171 8.904 -78.221 1.00 80.62 67 LEU A O 1
ATOM 516 N N . LYS A 1 68 ? 48.706 7.208 -78.292 1.00 80.81 68 LYS A N 1
ATOM 517 C CA . LYS A 1 68 ? 49.551 6.331 -79.102 1.00 80.81 68 LYS A CA 1
ATOM 518 C C . LYS A 1 68 ? 49.697 6.856 -80.531 1.00 80.81 68 LYS A C 1
ATOM 520 O O . LYS A 1 68 ? 50.804 6.810 -81.067 1.00 80.81 68 LYS A O 1
ATOM 525 N N . GLU A 1 69 ? 48.609 7.338 -81.123 1.00 82.50 69 GLU A N 1
ATOM 526 C CA . GLU A 1 69 ? 48.590 7.940 -82.461 1.00 82.50 69 GLU A CA 1
ATOM 527 C C . GLU A 1 69 ? 49.456 9.205 -82.487 1.00 82.50 69 GLU A C 1
ATOM 529 O O . GLU A 1 69 ? 50.407 9.256 -83.262 1.00 82.50 69 GLU A O 1
ATOM 534 N N . MET A 1 70 ? 49.258 10.132 -81.542 1.00 76.00 70 MET A N 1
ATOM 535 C CA . MET A 1 70 ? 50.074 11.347 -81.413 1.00 76.00 70 MET A CA 1
ATOM 536 C C . MET A 1 70 ? 51.564 11.048 -81.212 1.00 76.00 70 MET A C 1
ATOM 538 O O . MET A 1 70 ? 52.414 11.669 -81.844 1.00 76.00 70 MET A O 1
ATOM 542 N N . LEU A 1 71 ? 51.912 10.086 -80.347 1.00 75.94 71 LEU A N 1
ATOM 543 C CA . LEU A 1 71 ? 53.312 9.702 -80.128 1.00 75.94 71 LEU A CA 1
ATOM 544 C C . LEU A 1 71 ? 53.953 9.105 -81.382 1.00 75.94 71 LEU A C 1
ATOM 546 O O . LEU A 1 71 ? 55.123 9.370 -81.653 1.00 75.94 71 LEU A O 1
ATOM 550 N N . THR A 1 72 ? 53.198 8.299 -82.129 1.00 79.25 72 THR A N 1
ATOM 551 C CA . THR A 1 72 ? 53.676 7.693 -83.376 1.00 79.25 72 THR A CA 1
ATOM 552 C C . THR A 1 72 ? 53.843 8.763 -84.452 1.00 79.25 72 THR A C 1
ATOM 554 O O . THR A 1 72 ? 54.855 8.775 -85.142 1.00 79.25 72 THR A O 1
ATOM 557 N N . GLU A 1 73 ? 52.910 9.709 -84.545 1.00 77.75 73 GLU A N 1
ATOM 558 C CA . GLU A 1 73 ? 52.977 10.824 -85.487 1.00 77.75 73 GLU A CA 1
ATOM 559 C C . GLU A 1 73 ? 54.178 11.736 -85.195 1.00 77.75 73 GLU A C 1
ATOM 561 O O . GLU A 1 73 ? 54.987 11.975 -86.089 1.00 77.75 73 GLU A O 1
ATOM 566 N N . ILE A 1 74 ? 54.400 12.126 -83.933 1.00 72.69 74 ILE A N 1
ATOM 567 C CA . ILE A 1 74 ? 55.587 12.897 -83.514 1.00 72.69 74 ILE A CA 1
ATOM 568 C C . ILE A 1 74 ? 56.890 12.159 -83.867 1.00 72.69 74 ILE A C 1
ATOM 570 O O . ILE A 1 74 ? 57.845 12.784 -84.332 1.00 72.69 74 ILE A O 1
ATOM 574 N N . GLU A 1 75 ? 56.951 10.838 -83.679 1.00 73.19 75 GLU A N 1
ATOM 575 C CA . GLU A 1 75 ? 58.130 10.022 -83.999 1.00 73.19 75 GLU A CA 1
ATOM 576 C C . GLU A 1 75 ? 58.378 9.948 -85.514 1.00 73.19 75 GLU A C 1
ATOM 578 O O . GLU A 1 75 ? 59.491 10.220 -85.960 1.00 73.19 75 GLU A O 1
ATOM 583 N N . THR A 1 76 ? 57.335 9.708 -86.316 1.00 74.38 76 THR A N 1
ATOM 584 C CA . THR A 1 76 ? 57.441 9.689 -87.786 1.00 74.38 76 THR A CA 1
ATOM 585 C C . THR A 1 76 ? 57.808 11.050 -88.374 1.00 74.38 76 THR A C 1
ATOM 587 O O . THR A 1 76 ? 58.585 11.115 -89.322 1.00 74.38 76 THR A O 1
ATOM 590 N N . LEU A 1 77 ? 57.311 12.151 -87.798 1.00 71.81 77 LEU A N 1
ATOM 591 C CA . LEU A 1 77 ? 57.694 13.508 -88.193 1.00 71.81 77 LEU A CA 1
ATOM 592 C C . LEU A 1 77 ? 59.147 13.816 -87.809 1.00 71.81 77 LEU A C 1
ATOM 594 O O . LEU A 1 77 ? 59.847 14.486 -88.565 1.00 71.81 77 LEU A O 1
ATOM 598 N N . THR A 1 78 ? 59.618 13.289 -86.674 1.00 69.12 78 THR A N 1
ATOM 599 C CA . THR A 1 78 ? 61.024 13.401 -86.255 1.00 69.12 78 THR A CA 1
ATOM 600 C C . THR A 1 78 ? 61.952 12.633 -87.204 1.00 69.12 78 THR A C 1
ATOM 602 O O . THR A 1 78 ? 62.986 13.164 -87.601 1.00 69.12 78 THR A O 1
ATOM 605 N N . GLU A 1 79 ? 61.588 11.409 -87.602 1.00 70.12 79 GLU A N 1
ATOM 606 C CA . GLU A 1 79 ? 62.367 10.589 -88.546 1.00 70.12 79 GLU A CA 1
ATOM 607 C C . GLU A 1 79 ? 62.342 11.165 -89.969 1.00 70.12 79 GLU A C 1
ATOM 609 O O . GLU A 1 79 ? 63.394 11.349 -90.577 1.00 70.12 79 GLU A O 1
ATOM 614 N N . LYS A 1 80 ? 61.167 11.559 -90.478 1.00 67.81 80 LYS A N 1
ATOM 615 C CA . LYS A 1 80 ? 61.016 12.131 -91.825 1.00 67.81 80 LYS A CA 1
ATOM 616 C C . LYS A 1 80 ? 61.735 13.475 -91.985 1.00 67.81 80 LYS A C 1
ATOM 618 O O . LYS A 1 80 ? 62.302 13.740 -93.042 1.00 67.81 80 LYS A O 1
ATOM 623 N N . ASN A 1 81 ? 61.758 14.316 -90.946 1.00 62.97 81 ASN A N 1
ATOM 624 C CA . ASN A 1 81 ? 62.543 15.557 -90.971 1.00 62.97 81 ASN A CA 1
ATOM 625 C C . ASN A 1 81 ? 64.056 15.308 -90.943 1.00 62.97 81 ASN A C 1
ATOM 627 O O . ASN A 1 81 ? 64.807 16.134 -91.460 1.00 62.97 81 ASN A O 1
ATOM 631 N N . LYS A 1 82 ? 64.506 14.176 -90.386 1.00 63.97 82 LYS A N 1
ATOM 632 C CA . LYS A 1 82 ? 65.919 13.780 -90.375 1.00 63.97 82 LYS A CA 1
ATOM 633 C C . LYS A 1 82 ? 66.411 13.367 -91.770 1.00 63.97 82 LYS A C 1
ATOM 635 O O . LYS A 1 82 ? 67.529 13.725 -92.126 1.00 63.97 82 LYS A O 1
ATOM 640 N N . ASP A 1 83 ? 65.566 12.706 -92.565 1.00 63.09 83 ASP A N 1
ATOM 641 C CA . ASP A 1 83 ? 65.873 12.293 -93.948 1.00 63.09 83 ASP A CA 1
ATOM 642 C C . ASP A 1 83 ? 65.811 13.446 -94.967 1.00 63.09 83 ASP A C 1
ATOM 644 O O . ASP A 1 83 ? 66.523 13.430 -95.969 1.00 63.09 83 ASP A O 1
ATOM 648 N N . LEU A 1 84 ? 64.983 14.469 -94.718 1.00 59.25 84 LEU A N 1
ATOM 649 C CA . LEU A 1 84 ? 64.802 15.617 -95.623 1.00 59.25 84 LEU A CA 1
ATOM 650 C C . LEU A 1 84 ? 65.787 16.778 -95.380 1.00 59.25 84 LEU A C 1
ATOM 652 O O . LEU A 1 84 ? 65.731 17.777 -96.095 1.00 59.25 84 LEU A O 1
ATOM 656 N N . GLY A 1 85 ? 66.673 16.684 -94.382 1.00 53.50 85 GLY A N 1
ATOM 657 C CA . GLY A 1 85 ? 67.673 17.721 -94.085 1.00 53.50 85 GLY A CA 1
ATOM 658 C C . GLY A 1 85 ? 67.092 19.076 -93.648 1.00 53.50 85 GLY A C 1
ATOM 659 O O . GLY A 1 85 ? 67.782 20.093 -93.714 1.00 53.50 85 GLY A O 1
ATOM 660 N N . ILE A 1 86 ? 65.828 19.117 -93.212 1.00 56.59 86 ILE A N 1
ATOM 661 C CA . ILE A 1 86 ? 65.138 20.348 -92.804 1.00 56.59 86 ILE A CA 1
ATOM 662 C C . ILE A 1 86 ? 65.568 20.711 -91.373 1.00 56.59 86 ILE A C 1
ATOM 664 O O . ILE A 1 86 ? 65.333 19.965 -90.428 1.00 56.59 86 ILE A O 1
ATOM 668 N N . THR A 1 87 ? 66.169 21.887 -91.193 1.00 51.88 87 THR A N 1
ATOM 669 C CA . THR A 1 87 ? 66.839 22.360 -89.962 1.00 51.88 87 THR A CA 1
ATOM 670 C C . THR A 1 87 ? 65.931 22.703 -88.766 1.00 51.88 87 THR A C 1
ATOM 672 O O . THR A 1 87 ? 66.444 23.054 -87.706 1.00 51.88 87 THR A O 1
ATOM 675 N N . ASN A 1 88 ? 64.605 22.549 -88.858 1.00 54.25 88 ASN A N 1
ATOM 676 C CA . ASN A 1 88 ? 63.661 22.818 -87.755 1.00 54.25 88 ASN A CA 1
ATOM 677 C C . ASN A 1 88 ? 63.386 21.582 -86.866 1.00 54.25 88 ASN A C 1
ATOM 679 O O . ASN A 1 88 ? 62.248 21.311 -86.482 1.00 54.25 88 ASN A O 1
ATOM 683 N N . LEU A 1 89 ? 64.431 20.821 -86.511 1.00 55.59 89 LEU A N 1
ATOM 684 C CA . LEU A 1 89 ? 64.318 19.672 -85.594 1.00 55.59 89 LEU A CA 1
ATOM 685 C C . LEU A 1 89 ? 63.927 20.077 -84.156 1.00 55.59 89 LEU A C 1
ATOM 687 O O . LEU A 1 89 ? 63.308 19.282 -83.447 1.00 55.59 89 LEU A O 1
ATOM 691 N N . ASN A 1 90 ? 64.265 21.299 -83.734 1.00 62.97 90 ASN A N 1
ATOM 692 C CA . ASN A 1 90 ? 64.123 21.741 -82.342 1.00 62.97 90 ASN A CA 1
ATOM 693 C C . ASN A 1 90 ? 62.656 21.787 -81.884 1.00 62.97 90 ASN A C 1
ATOM 695 O O . ASN A 1 90 ? 62.330 21.267 -80.826 1.00 62.97 90 ASN A O 1
ATOM 699 N N . THR A 1 91 ? 61.735 22.277 -82.718 1.00 66.00 91 THR A N 1
ATOM 700 C CA . THR A 1 91 ? 60.320 22.442 -82.338 1.00 66.00 91 THR A CA 1
ATOM 701 C C . THR A 1 91 ? 59.603 21.112 -82.062 1.00 66.00 91 THR A C 1
ATOM 703 O O . THR A 1 91 ? 58.740 21.039 -81.189 1.00 66.00 91 THR A O 1
ATOM 706 N N . ILE A 1 92 ? 59.960 20.036 -82.774 1.00 68.19 92 ILE A N 1
ATOM 707 C CA . ILE A 1 92 ? 59.365 18.701 -82.566 1.00 68.19 92 ILE A CA 1
ATOM 708 C C . ILE A 1 92 ? 59.980 18.020 -81.336 1.00 68.19 92 ILE A C 1
ATOM 710 O O . ILE A 1 92 ? 59.273 17.353 -80.575 1.00 68.19 92 ILE A O 1
ATOM 714 N N . ALA A 1 93 ? 61.282 18.217 -81.106 1.00 70.31 93 ALA A N 1
ATOM 715 C CA . ALA A 1 93 ? 61.953 17.748 -79.899 1.00 70.31 93 ALA A CA 1
ATOM 716 C C . ALA A 1 93 ? 61.383 18.425 -78.636 1.00 70.31 93 ALA A C 1
ATOM 718 O O . ALA A 1 93 ? 61.038 17.728 -77.679 1.00 70.31 93 ALA A O 1
ATOM 719 N N . ASP A 1 94 ? 61.174 19.743 -78.678 1.00 75.56 94 ASP A N 1
ATOM 720 C CA . ASP A 1 94 ? 60.580 20.532 -77.590 1.00 75.56 94 ASP A CA 1
ATOM 721 C C . ASP A 1 94 ? 59.127 20.114 -77.296 1.00 75.56 94 ASP A C 1
ATOM 723 O O . ASP A 1 94 ? 58.706 20.044 -76.134 1.00 75.56 94 ASP A O 1
ATOM 727 N N . LEU A 1 95 ? 58.355 19.771 -78.338 1.00 76.31 95 LEU A N 1
ATOM 728 C CA . LEU A 1 95 ? 56.994 19.245 -78.200 1.00 76.31 95 LEU A CA 1
ATOM 729 C C . LEU A 1 95 ? 56.987 17.875 -77.509 1.00 76.31 95 LEU A C 1
ATOM 731 O O . LEU A 1 95 ? 56.202 17.648 -76.584 1.00 76.31 95 LEU A O 1
ATOM 735 N N . LYS A 1 96 ? 57.884 16.968 -77.914 1.00 76.12 96 LYS A N 1
ATOM 736 C CA . LYS A 1 96 ? 58.052 15.653 -77.279 1.00 76.12 96 LYS A CA 1
ATOM 737 C C . LYS A 1 96 ? 58.448 15.789 -75.806 1.00 76.12 96 LYS A C 1
ATOM 739 O O . LYS A 1 96 ? 57.933 15.046 -74.966 1.00 76.12 96 LYS A O 1
ATOM 744 N N . GLU A 1 97 ? 59.341 16.722 -75.482 1.00 79.75 97 GLU A N 1
ATOM 745 C CA . GLU A 1 97 ? 59.779 16.968 -74.107 1.00 79.75 97 GLU A CA 1
ATOM 746 C C . GLU A 1 97 ? 58.642 17.535 -73.245 1.00 79.75 97 GLU A C 1
ATOM 748 O O . GLU A 1 97 ? 58.353 16.994 -72.175 1.00 79.75 97 GLU A O 1
ATOM 753 N N . SER A 1 98 ? 57.954 18.570 -73.732 1.00 80.12 98 SER A N 1
ATOM 754 C CA . SER A 1 98 ? 56.796 19.184 -73.068 1.00 80.12 98 SER A CA 1
ATOM 755 C C . SER A 1 98 ? 55.688 18.163 -72.802 1.00 80.12 98 SER A C 1
ATOM 757 O O . SER A 1 98 ? 55.175 18.062 -71.687 1.00 80.12 98 SER A O 1
ATOM 759 N N . PHE A 1 99 ? 55.379 17.327 -73.794 1.00 79.38 99 PHE A N 1
ATOM 760 C CA . PHE A 1 99 ? 54.396 16.258 -73.658 1.00 79.38 99 PHE A CA 1
ATOM 761 C C . PHE A 1 99 ? 54.835 15.190 -72.640 1.00 79.38 99 PHE A C 1
ATOM 763 O O . PHE A 1 99 ? 54.045 14.759 -71.797 1.00 79.38 99 PHE A O 1
ATOM 770 N N . SER A 1 100 ? 56.118 14.810 -72.634 1.00 80.06 100 SER A N 1
ATOM 771 C CA . SER A 1 100 ? 56.657 13.902 -71.616 1.00 80.06 100 SER A CA 1
ATOM 772 C C . SER A 1 100 ? 56.606 14.496 -70.205 1.00 80.06 100 SER A C 1
ATOM 774 O O . SER A 1 100 ? 56.412 13.732 -69.256 1.00 80.06 100 SER A O 1
ATOM 776 N N . LYS A 1 101 ? 56.798 15.811 -70.039 1.00 84.12 101 LYS A N 1
ATOM 777 C CA . LYS A 1 101 ? 56.673 16.494 -68.740 1.00 84.12 101 LYS A CA 1
ATOM 778 C C . LYS A 1 101 ? 55.233 16.442 -68.230 1.00 84.12 101 LYS A C 1
ATOM 780 O O . LYS A 1 101 ? 55.031 16.075 -67.076 1.00 84.12 101 LYS A O 1
ATOM 785 N N . ILE A 1 102 ? 54.248 16.695 -69.094 1.00 83.94 102 ILE A N 1
ATOM 786 C CA . ILE A 1 102 ? 52.818 16.593 -68.751 1.00 83.94 102 ILE A CA 1
ATOM 787 C C . ILE A 1 102 ? 52.460 15.169 -68.305 1.00 83.94 102 ILE A C 1
ATOM 789 O O . ILE A 1 102 ? 51.851 14.991 -67.254 1.00 83.94 102 ILE A O 1
ATOM 793 N N . LEU A 1 103 ? 52.892 14.140 -69.045 1.00 80.38 103 LEU A N 1
ATOM 794 C CA . LEU A 1 103 ? 52.630 12.745 -68.664 1.00 80.38 103 LEU A CA 1
ATOM 795 C C . LEU A 1 103 ? 53.259 12.367 -67.315 1.00 80.38 103 LEU A C 1
ATOM 797 O O . LEU A 1 103 ? 52.646 11.636 -66.535 1.00 80.38 103 LEU A O 1
ATOM 801 N N . LYS A 1 104 ? 54.469 12.862 -67.024 1.00 83.81 104 LYS A N 1
ATOM 802 C CA . LYS A 1 104 ? 55.112 12.663 -65.716 1.00 83.81 104 LYS A CA 1
ATOM 803 C C . LYS A 1 104 ? 54.339 13.366 -64.596 1.00 83.81 104 LYS A C 1
ATOM 805 O O . LYS A 1 104 ? 54.126 12.744 -63.561 1.00 83.81 104 LYS A O 1
ATOM 810 N N . GLY A 1 105 ? 53.882 14.601 -64.820 1.00 87.00 105 GLY A N 1
ATOM 811 C CA . GLY A 1 105 ? 53.038 15.344 -63.875 1.00 87.00 105 GLY A CA 1
ATOM 812 C C . GLY A 1 105 ? 51.740 14.601 -63.555 1.00 87.00 105 GLY A C 1
ATOM 813 O O . GLY A 1 105 ? 51.483 14.295 -62.396 1.00 87.00 105 GLY A O 1
ATOM 814 N N . LEU A 1 106 ? 51.007 14.176 -64.588 1.00 83.88 106 LEU A N 1
ATOM 815 C CA . LEU A 1 106 ? 49.785 13.375 -64.444 1.00 83.88 106 LEU A CA 1
ATOM 816 C C . LEU A 1 106 ? 50.026 12.057 -63.697 1.00 83.88 106 LEU A C 1
ATOM 818 O O . LEU A 1 106 ? 49.210 11.641 -62.881 1.00 83.88 106 LEU A O 1
ATOM 822 N N . THR A 1 107 ? 51.152 11.389 -63.959 1.00 83.25 107 THR A N 1
ATOM 823 C CA . THR A 1 107 ? 51.508 10.155 -63.243 1.00 83.25 107 THR A CA 1
ATOM 824 C C . THR A 1 107 ? 51.755 10.429 -61.758 1.00 83.25 107 THR A C 1
ATOM 826 O O . THR A 1 107 ? 51.305 9.655 -60.917 1.00 83.25 107 THR A O 1
ATOM 829 N N . SER A 1 108 ? 52.432 11.533 -61.431 1.00 89.81 108 SER A N 1
ATOM 830 C CA . SER A 1 108 ? 52.684 11.949 -60.048 1.00 89.81 108 SER A CA 1
ATOM 831 C C . SER A 1 108 ? 51.389 12.309 -59.315 1.00 89.81 108 SER A C 1
ATOM 833 O O . SER A 1 108 ? 51.182 11.862 -58.190 1.00 89.81 108 SER A O 1
ATOM 835 N N . GLU A 1 109 ? 50.488 13.058 -59.956 1.00 90.31 109 GLU A N 1
ATOM 836 C CA . GLU A 1 109 ? 49.168 13.380 -59.398 1.00 90.31 109 GLU A CA 1
ATOM 837 C C . GLU A 1 109 ? 48.342 12.111 -59.149 1.00 90.31 109 GLU A C 1
ATOM 839 O O . GLU A 1 109 ? 47.763 11.945 -58.077 1.00 90.31 109 GLU A O 1
ATOM 844 N N . LEU A 1 110 ? 48.339 11.163 -60.094 1.00 85.38 110 LEU A N 1
ATOM 845 C CA . LEU A 1 110 ? 47.653 9.879 -59.925 1.00 85.38 110 LEU A CA 1
ATOM 846 C C . LEU A 1 110 ? 48.228 9.053 -58.768 1.00 85.38 110 LEU A C 1
ATOM 848 O O . LEU A 1 110 ? 47.467 8.394 -58.056 1.00 85.38 110 LEU A O 1
ATOM 852 N N . GLN A 1 111 ? 49.545 9.083 -58.557 1.00 88.06 111 GLN A N 1
ATOM 853 C CA . GLN A 1 111 ? 50.176 8.427 -57.408 1.00 88.06 111 GLN A CA 1
ATOM 854 C C . GLN A 1 111 ? 49.741 9.070 -56.088 1.00 88.06 111 GLN A C 1
ATOM 856 O O . GLN A 1 111 ? 49.418 8.354 -55.140 1.00 88.06 111 GLN A O 1
ATOM 861 N N . GLU A 1 112 ? 49.671 10.401 -56.029 1.00 93.50 112 GLU A N 1
ATOM 862 C CA . GLU A 1 112 ? 49.198 11.109 -54.840 1.00 93.50 112 GLU A CA 1
ATOM 863 C C . GLU A 1 112 ? 47.724 10.802 -54.545 1.00 93.50 112 GLU A C 1
ATOM 865 O O . GLU A 1 112 ? 47.375 10.470 -53.411 1.00 93.50 112 GLU A O 1
ATOM 870 N N . VAL A 1 113 ? 46.863 10.838 -55.566 1.00 93.44 113 VAL A N 1
ATOM 871 C CA . VAL A 1 113 ? 45.445 10.468 -55.440 1.00 93.44 113 VAL A CA 1
ATOM 872 C C . VAL A 1 113 ? 45.302 9.023 -54.962 1.00 93.44 113 VAL A C 1
ATOM 874 O O . VAL A 1 113 ? 44.509 8.759 -54.062 1.00 93.44 113 VAL A O 1
ATOM 877 N N . THR A 1 114 ? 46.101 8.095 -55.496 1.00 88.88 114 THR A N 1
ATOM 878 C CA . THR A 1 114 ? 46.089 6.686 -55.068 1.00 88.88 114 THR A CA 1
ATOM 879 C C . THR A 1 114 ? 46.455 6.550 -53.589 1.00 88.88 114 THR A C 1
ATOM 881 O O . THR A 1 114 ? 45.762 5.852 -52.854 1.00 88.88 114 THR A O 1
ATOM 884 N N . LYS A 1 115 ? 47.479 7.277 -53.124 1.00 92.94 115 LYS A N 1
ATOM 885 C CA . LYS A 1 115 ? 47.879 7.285 -51.710 1.00 92.94 115 LYS A CA 1
ATOM 886 C C . LYS A 1 115 ? 46.802 7.886 -50.800 1.00 92.94 115 LYS A C 1
ATOM 888 O O . LYS A 1 115 ? 46.578 7.398 -49.696 1.00 92.94 115 LYS A O 1
ATOM 893 N N . ARG A 1 116 ? 46.110 8.939 -51.252 1.00 94.69 116 ARG A N 1
ATOM 894 C CA . ARG A 1 116 ? 44.970 9.512 -50.515 1.00 94.69 116 ARG A CA 1
ATOM 895 C C . ARG A 1 116 ? 43.829 8.501 -50.389 1.00 94.69 116 ARG A C 1
ATOM 897 O O . ARG A 1 116 ? 43.295 8.353 -49.298 1.00 94.69 116 ARG A O 1
ATOM 904 N N . ILE A 1 117 ? 43.506 7.783 -51.469 1.00 92.19 117 ILE A N 1
ATOM 905 C CA . ILE A 1 117 ? 42.490 6.719 -51.457 1.00 92.19 117 ILE A CA 1
ATOM 906 C C . ILE A 1 117 ? 42.874 5.614 -50.470 1.00 92.19 117 ILE A C 1
ATOM 908 O O . ILE A 1 117 ? 42.031 5.206 -49.678 1.00 92.19 117 ILE A O 1
ATOM 912 N N . GLU A 1 118 ? 44.129 5.163 -50.477 1.00 89.81 118 GLU A N 1
ATOM 913 C CA . GLU A 1 118 ? 44.625 4.148 -49.539 1.00 89.81 118 GLU A CA 1
ATOM 914 C C . GLU A 1 118 ? 44.418 4.575 -48.078 1.00 89.81 118 GLU A C 1
ATOM 916 O O . GLU A 1 118 ? 43.823 3.835 -47.297 1.00 89.81 118 GLU A O 1
ATOM 921 N N . ASN A 1 119 ? 44.803 5.806 -47.732 1.00 94.25 119 ASN A N 1
ATOM 922 C CA . ASN A 1 119 ? 44.597 6.343 -46.386 1.00 94.25 119 ASN A CA 1
ATOM 923 C C . ASN A 1 119 ? 43.110 6.437 -46.012 1.00 94.25 119 ASN A C 1
ATOM 925 O O . ASN A 1 119 ? 42.735 6.077 -44.900 1.00 94.25 119 ASN A O 1
ATOM 929 N N . THR A 1 120 ? 42.248 6.893 -46.927 1.00 95.44 120 THR A N 1
ATOM 930 C CA . THR A 1 120 ? 40.798 6.956 -46.683 1.00 95.44 120 THR A CA 1
ATOM 931 C C . THR A 1 120 ? 40.198 5.568 -46.461 1.00 95.44 120 THR A C 1
ATOM 933 O O . THR A 1 120 ? 39.332 5.419 -45.604 1.00 95.44 120 THR A O 1
ATOM 936 N N . VAL A 1 121 ? 40.657 4.550 -47.196 1.00 92.00 121 VAL A N 1
ATOM 937 C CA . VAL A 1 121 ? 40.214 3.162 -47.001 1.00 92.00 121 VAL A CA 1
ATOM 938 C C . VAL A 1 121 ? 40.624 2.648 -45.622 1.00 92.00 121 VAL A C 1
ATOM 940 O O . VAL A 1 121 ? 39.799 2.032 -44.956 1.00 92.00 121 VAL A O 1
ATOM 943 N N . LEU A 1 122 ? 41.847 2.933 -45.164 1.00 93.25 122 LEU A N 1
ATOM 944 C CA . LEU A 1 122 ? 42.290 2.548 -43.819 1.00 93.25 122 LEU A CA 1
ATOM 945 C C . LEU A 1 122 ? 41.440 3.214 -42.728 1.00 93.25 122 LEU A C 1
ATOM 947 O O . LEU A 1 122 ? 40.908 2.516 -41.872 1.00 93.25 122 LEU A O 1
ATOM 951 N N . SER A 1 123 ? 41.208 4.528 -42.810 1.00 94.31 123 SER A N 1
ATOM 952 C CA . SER A 1 123 ? 40.332 5.218 -41.851 1.00 94.31 123 SER A CA 1
ATOM 953 C C . SER A 1 123 ? 38.894 4.694 -41.877 1.00 94.31 123 SER A C 1
ATOM 955 O O . SER A 1 123 ? 38.250 4.621 -40.836 1.00 94.31 123 SER A O 1
ATOM 957 N N . LEU A 1 124 ? 38.384 4.296 -43.048 1.00 92.81 124 LEU A N 1
ATOM 958 C CA . LEU A 1 124 ? 37.059 3.688 -43.158 1.00 92.81 124 LEU A CA 1
ATOM 959 C C . LEU A 1 124 ? 36.992 2.331 -42.446 1.00 92.81 124 LEU A C 1
ATOM 961 O O . LEU A 1 124 ? 35.973 2.028 -41.827 1.00 92.81 124 LEU A O 1
ATOM 965 N N . VAL A 1 125 ? 38.056 1.526 -42.520 1.00 90.88 125 VAL A N 1
ATOM 966 C CA . VAL A 1 125 ? 38.153 0.269 -41.763 1.00 90.88 125 VAL A CA 1
ATOM 967 C C . VAL A 1 125 ? 38.114 0.560 -40.265 1.00 90.88 125 VAL A C 1
ATOM 969 O O . VAL A 1 125 ? 37.287 -0.033 -39.575 1.00 90.88 125 VAL A O 1
ATOM 972 N N . ASP A 1 126 ? 38.909 1.516 -39.781 1.00 93.31 126 ASP A N 1
ATOM 973 C CA . ASP A 1 126 ? 38.937 1.886 -38.360 1.00 93.31 126 ASP A CA 1
ATOM 974 C C . ASP A 1 126 ? 37.549 2.340 -37.876 1.00 93.31 126 ASP A C 1
ATOM 976 O O . ASP A 1 126 ? 36.996 1.766 -36.935 1.00 93.31 126 ASP A O 1
ATOM 980 N N . THR A 1 127 ? 36.907 3.276 -38.585 1.00 95.88 127 THR A N 1
ATOM 981 C CA . THR A 1 127 ? 35.543 3.730 -38.261 1.00 95.88 127 THR A CA 1
ATOM 982 C C . THR A 1 127 ? 34.519 2.594 -38.328 1.00 95.88 127 THR A C 1
ATOM 984 O O . THR A 1 127 ? 33.607 2.537 -37.505 1.00 95.88 127 THR A O 1
ATOM 987 N N . SER A 1 128 ? 34.651 1.660 -39.276 1.00 92.12 128 SER A N 1
ATOM 988 C CA . SER A 1 128 ? 33.763 0.495 -39.364 1.00 92.12 128 SER A CA 1
ATOM 989 C C . SER A 1 128 ? 33.921 -0.435 -38.159 1.00 92.12 128 SER A C 1
ATOM 991 O O . SER A 1 128 ? 32.925 -0.998 -37.698 1.00 92.12 128 SER A O 1
ATOM 993 N N . THR A 1 129 ? 35.143 -0.610 -37.646 1.00 92.25 129 THR A N 1
ATOM 994 C CA . THR A 1 129 ? 35.391 -1.428 -36.449 1.00 92.25 129 THR A CA 1
ATOM 995 C C . THR A 1 129 ? 34.831 -0.778 -35.189 1.00 92.25 129 THR A C 1
ATOM 997 O O . THR A 1 129 ? 34.127 -1.442 -34.433 1.00 92.25 129 THR A O 1
ATOM 1000 N N . GLU A 1 130 ? 35.040 0.528 -35.016 1.00 95.19 130 GLU A N 1
ATOM 1001 C CA . GLU A 1 130 ? 34.476 1.302 -33.906 1.00 95.19 130 GLU A CA 1
ATOM 1002 C C . GLU A 1 130 ? 32.941 1.291 -33.940 1.00 95.19 130 GLU A C 1
ATOM 1004 O O . GLU A 1 130 ? 32.292 1.026 -32.931 1.00 95.19 130 GLU A O 1
ATOM 1009 N N . THR A 1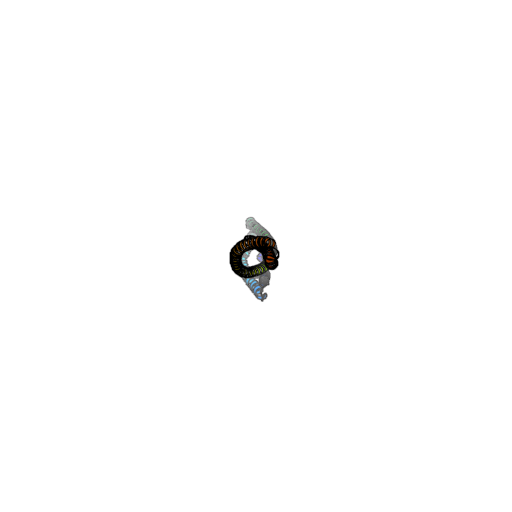 131 ? 32.352 1.472 -35.127 1.00 94.31 131 THR A N 1
ATOM 1010 C CA . THR A 1 131 ? 30.894 1.398 -35.312 1.00 94.31 131 THR A CA 1
ATOM 1011 C C . THR A 1 131 ? 30.352 0.015 -34.948 1.00 94.31 131 THR A C 1
ATOM 1013 O O . THR A 1 131 ? 29.294 -0.085 -34.333 1.00 94.31 131 THR A O 1
ATOM 1016 N N . SER A 1 132 ? 31.067 -1.057 -35.303 1.00 93.81 132 SER A N 1
ATOM 1017 C CA . SER A 1 132 ? 30.650 -2.426 -34.971 1.00 93.81 132 SER A CA 1
ATOM 1018 C C . SER A 1 132 ? 30.672 -2.668 -33.461 1.00 93.81 132 SER A C 1
ATOM 1020 O O . SER A 1 132 ? 29.702 -3.196 -32.925 1.00 93.81 132 SER A O 1
ATOM 1022 N N . ALA A 1 133 ? 31.719 -2.211 -32.768 1.00 94.81 133 ALA A N 1
ATOM 1023 C CA . ALA A 1 133 ? 31.795 -2.290 -31.310 1.00 94.81 133 ALA A CA 1
ATOM 1024 C C . ALA A 1 133 ? 30.672 -1.484 -30.631 1.00 94.81 133 ALA A C 1
ATOM 1026 O O . ALA A 1 133 ? 30.018 -1.984 -29.718 1.00 94.81 133 ALA A O 1
ATOM 1027 N N . GLY A 1 134 ? 30.374 -0.277 -31.126 1.00 96.56 134 GLY A N 1
ATOM 1028 C CA . GLY A 1 134 ? 29.251 0.522 -30.627 1.00 96.56 134 GLY A CA 1
ATOM 1029 C C . GLY A 1 134 ? 27.889 -0.150 -30.846 1.00 96.56 134 GLY A C 1
ATOM 1030 O O . GLY A 1 134 ? 27.011 -0.064 -29.992 1.00 96.56 134 GLY A O 1
ATOM 1031 N N . LEU A 1 135 ? 27.703 -0.868 -31.960 1.00 95.12 135 LEU A N 1
ATOM 1032 C CA . LEU A 1 135 ? 26.483 -1.646 -32.202 1.00 95.12 135 LEU A CA 1
ATOM 1033 C C . LEU A 1 135 ? 26.346 -2.838 -31.245 1.00 95.12 135 LEU A C 1
ATOM 1035 O O . LEU A 1 135 ? 25.229 -3.136 -30.822 1.00 95.12 135 LEU A O 1
ATOM 1039 N N . GLU A 1 136 ? 27.448 -3.502 -30.887 1.00 95.19 136 GLU A N 1
ATOM 1040 C CA . GLU A 1 136 ? 27.442 -4.575 -29.884 1.00 95.19 136 GLU A CA 1
ATOM 1041 C C . GLU A 1 136 ? 27.064 -4.047 -28.494 1.00 95.19 136 GLU A C 1
ATOM 1043 O O . GLU A 1 136 ? 26.231 -4.651 -27.817 1.00 95.19 136 GLU A O 1
ATOM 1048 N N . GLU A 1 137 ? 27.599 -2.891 -28.097 1.00 97.31 137 GLU A N 1
ATOM 1049 C CA . GLU A 1 137 ? 27.242 -2.232 -26.836 1.00 97.31 137 GLU A CA 1
ATOM 1050 C C . GLU A 1 137 ? 25.756 -1.849 -26.802 1.00 97.31 137 GLU A C 1
ATOM 1052 O O . GLU A 1 137 ? 25.047 -2.188 -25.854 1.00 97.31 137 GLU A O 1
ATOM 1057 N N . VAL A 1 138 ? 25.241 -1.236 -27.874 1.00 96.62 138 VAL A N 1
ATOM 1058 C CA . VAL A 1 138 ? 23.812 -0.897 -27.993 1.00 96.62 138 VAL A CA 1
ATOM 1059 C C . VAL A 1 138 ? 22.930 -2.146 -27.912 1.00 96.62 138 VAL A C 1
ATOM 1061 O O . VAL A 1 138 ? 21.874 -2.113 -27.272 1.00 96.62 138 VAL A O 1
ATOM 1064 N N . ALA A 1 139 ? 23.341 -3.253 -28.534 1.00 96.31 139 ALA A N 1
ATOM 1065 C CA . ALA A 1 139 ? 22.610 -4.514 -28.458 1.00 96.31 139 ALA A CA 1
ATOM 1066 C C . ALA A 1 139 ? 22.584 -5.068 -27.024 1.00 96.31 139 ALA A C 1
ATOM 1068 O O . ALA A 1 139 ? 21.522 -5.481 -26.552 1.00 96.31 139 ALA A O 1
ATOM 1069 N N . ALA A 1 140 ? 23.715 -5.017 -26.313 1.00 96.88 140 ALA A N 1
ATOM 1070 C CA . ALA A 1 140 ? 23.803 -5.426 -24.914 1.00 96.88 140 ALA A CA 1
ATOM 1071 C C . ALA A 1 140 ? 22.906 -4.561 -24.012 1.00 96.88 140 ALA A C 1
ATOM 1073 O O . ALA A 1 140 ? 22.06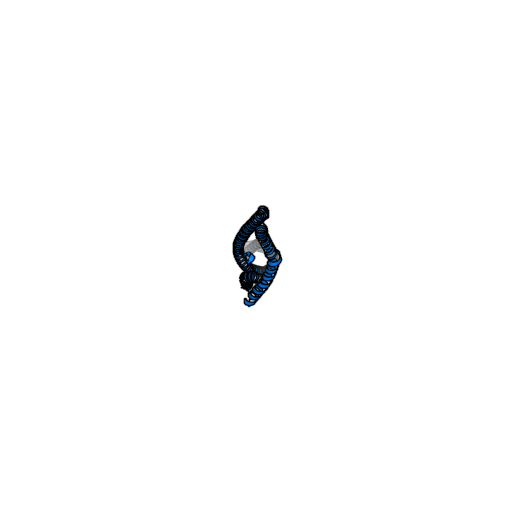8 -5.100 -23.290 1.00 96.88 140 ALA A O 1
ATOM 1074 N N . SER A 1 141 ? 22.982 -3.231 -24.124 1.00 97.69 141 SER A N 1
ATOM 1075 C CA . SER A 1 141 ? 22.115 -2.322 -23.362 1.00 97.69 141 SER A CA 1
ATOM 1076 C C . SER A 1 141 ? 20.632 -2.532 -23.674 1.00 97.69 141 SER A C 1
ATOM 1078 O O . SER A 1 141 ? 19.791 -2.467 -22.783 1.00 97.69 141 SER A O 1
ATOM 1080 N N . THR A 1 142 ? 20.285 -2.832 -24.928 1.00 96.94 142 THR A N 1
ATOM 1081 C CA . THR A 1 142 ? 18.899 -3.151 -25.308 1.00 96.94 142 THR A CA 1
ATOM 1082 C C . THR A 1 142 ? 18.414 -4.432 -24.623 1.00 96.94 142 THR A C 1
ATOM 1084 O O . THR A 1 142 ? 17.267 -4.499 -24.178 1.00 96.94 142 THR A O 1
ATOM 1087 N N . GLN A 1 143 ? 19.277 -5.443 -24.495 1.00 97.00 143 GLN A N 1
ATOM 1088 C CA . GLN A 1 143 ? 18.950 -6.685 -23.794 1.00 97.00 143 GLN A CA 1
ATOM 1089 C C . GLN A 1 143 ? 18.750 -6.464 -22.286 1.00 97.00 143 GLN A C 1
ATOM 1091 O O . GLN A 1 143 ? 17.823 -7.030 -21.697 1.00 97.00 143 GLN A O 1
ATOM 1096 N N . GLU A 1 144 ? 19.575 -5.618 -21.667 1.00 97.56 144 GLU A N 1
ATOM 1097 C CA . GLU A 1 144 ? 19.407 -5.213 -20.266 1.00 97.56 144 GLU A CA 1
ATOM 1098 C C . GLU A 1 144 ? 18.086 -4.465 -20.058 1.00 97.56 144 GLU A C 1
ATOM 1100 O O . GLU A 1 144 ? 17.316 -4.825 -19.169 1.00 97.56 144 GLU A O 1
ATOM 1105 N N . ILE A 1 145 ? 17.762 -3.505 -20.935 1.00 97.38 145 ILE A N 1
ATOM 1106 C CA . ILE A 1 145 ? 16.488 -2.769 -20.900 1.00 97.38 145 ILE A CA 1
ATOM 1107 C C . ILE A 1 145 ? 15.298 -3.728 -20.987 1.00 97.38 145 ILE A C 1
ATOM 1109 O O . ILE A 1 145 ? 14.352 -3.593 -20.211 1.00 97.38 145 ILE A O 1
ATOM 1113 N N . ASN A 1 146 ? 15.334 -4.706 -21.895 1.00 97.00 146 ASN A N 1
ATOM 1114 C CA . ASN A 1 146 ? 14.266 -5.702 -22.010 1.00 97.00 146 ASN A CA 1
ATOM 1115 C C . ASN A 1 146 ? 14.093 -6.504 -20.714 1.00 97.00 146 ASN A C 1
ATOM 1117 O O . ASN A 1 146 ? 12.965 -6.706 -20.270 1.00 97.00 146 ASN A O 1
ATOM 1121 N N . SER A 1 147 ? 15.198 -6.891 -20.075 1.00 97.19 147 SER A N 1
ATOM 1122 C CA . SER A 1 147 ? 15.170 -7.622 -18.802 1.00 97.19 147 SER A CA 1
ATOM 1123 C C . SER A 1 147 ? 14.569 -6.760 -17.682 1.00 97.19 147 SER A C 1
ATOM 1125 O O . SER A 1 147 ? 13.669 -7.196 -16.969 1.00 97.19 147 SER A O 1
ATOM 1127 N N . SER A 1 148 ? 14.973 -5.489 -17.578 1.00 97.88 148 SER A N 1
ATOM 1128 C CA . SER A 1 148 ? 14.379 -4.548 -16.619 1.00 97.88 148 SER A CA 1
ATOM 1129 C C . SER A 1 148 ? 12.891 -4.295 -16.880 1.00 97.88 148 SER A C 1
ATOM 1131 O O . SER A 1 148 ? 12.116 -4.134 -15.940 1.00 97.88 148 SER A O 1
ATOM 1133 N N . LEU A 1 149 ? 12.454 -4.276 -18.144 1.00 97.31 149 LEU A N 1
ATOM 1134 C CA . LEU A 1 149 ? 11.035 -4.151 -18.483 1.00 97.31 149 LEU A CA 1
ATOM 1135 C C . LEU A 1 149 ? 10.222 -5.370 -18.028 1.00 97.31 149 LEU A C 1
ATOM 1137 O O . LEU A 1 149 ? 9.068 -5.205 -17.627 1.00 97.31 149 LEU A O 1
ATOM 1141 N N . GLU A 1 150 ? 10.786 -6.576 -18.058 1.00 97.50 150 GLU A N 1
ATOM 1142 C CA . GLU A 1 150 ? 10.133 -7.772 -17.513 1.00 97.50 150 GLU A CA 1
ATOM 1143 C C . GLU A 1 150 ? 9.950 -7.666 -15.990 1.00 97.50 150 GLU A C 1
ATOM 1145 O O . GLU A 1 150 ? 8.833 -7.856 -15.500 1.00 97.50 150 GLU A O 1
ATOM 1150 N N . GLU A 1 151 ? 10.986 -7.248 -15.257 1.00 97.62 151 GLU A N 1
ATOM 1151 C CA . GLU A 1 151 ? 10.916 -7.019 -13.803 1.00 97.62 151 GLU A CA 1
ATOM 1152 C C . GLU A 1 151 ? 9.900 -5.924 -13.428 1.00 97.62 151 GLU A C 1
ATOM 1154 O O . GLU A 1 151 ? 9.127 -6.058 -12.470 1.00 97.62 151 GLU A O 1
ATOM 1159 N N . ILE A 1 152 ? 9.845 -4.840 -14.211 1.00 97.94 152 ILE A N 1
ATOM 1160 C CA . ILE A 1 152 ? 8.851 -3.772 -14.034 1.00 97.94 152 ILE A CA 1
ATOM 1161 C C . ILE A 1 152 ? 7.435 -4.323 -14.232 1.00 97.94 152 ILE A C 1
ATOM 1163 O O . ILE A 1 152 ? 6.544 -4.029 -13.432 1.00 97.94 152 ILE A O 1
ATOM 1167 N N . ASN A 1 153 ? 7.208 -5.144 -15.260 1.00 97.62 153 ASN A N 1
ATOM 1168 C CA . ASN A 1 153 ? 5.901 -5.758 -15.498 1.00 97.62 153 ASN A CA 1
ATOM 1169 C C . ASN A 1 153 ? 5.482 -6.688 -14.351 1.00 97.62 153 ASN A C 1
ATOM 1171 O O . ASN A 1 153 ? 4.314 -6.682 -13.953 1.00 97.62 153 ASN A O 1
ATOM 1175 N N . GLU A 1 154 ? 6.411 -7.463 -13.793 1.00 97.94 154 GLU A N 1
ATOM 1176 C CA . GLU A 1 154 ? 6.142 -8.291 -12.615 1.00 97.94 154 GLU A CA 1
ATOM 1177 C C . GLU A 1 154 ? 5.776 -7.432 -11.396 1.00 97.94 154 GLU A C 1
ATOM 1179 O O . GLU A 1 154 ? 4.785 -7.697 -10.709 1.00 97.94 154 GLU A O 1
ATOM 1184 N N . THR A 1 155 ? 6.513 -6.344 -11.176 1.00 98.06 155 THR A N 1
ATOM 1185 C CA . THR A 1 155 ? 6.241 -5.386 -10.099 1.00 98.06 155 THR A CA 1
ATOM 1186 C C . THR A 1 155 ? 4.853 -4.758 -10.242 1.00 98.06 155 THR A C 1
ATOM 1188 O O . THR A 1 155 ? 4.105 -4.694 -9.267 1.00 98.06 155 THR A O 1
ATOM 1191 N N . ILE A 1 156 ? 4.455 -4.366 -11.457 1.00 98.25 156 ILE A N 1
ATOM 1192 C CA . ILE A 1 156 ? 3.118 -3.819 -11.738 1.00 98.25 156 ILE A CA 1
ATOM 1193 C C . ILE A 1 156 ? 2.022 -4.842 -11.407 1.00 98.25 156 ILE A C 1
ATOM 1195 O O . ILE A 1 156 ? 1.025 -4.486 -10.777 1.00 98.25 156 ILE A O 1
ATOM 1199 N N . ARG A 1 157 ? 2.205 -6.121 -11.766 1.00 98.06 157 ARG A N 1
ATOM 1200 C CA . ARG A 1 157 ? 1.249 -7.189 -11.411 1.00 98.06 157 ARG A CA 1
ATOM 1201 C C . ARG A 1 157 ? 1.147 -7.385 -9.900 1.00 98.06 157 ARG A C 1
ATOM 1203 O O . ARG A 1 157 ? 0.046 -7.550 -9.378 1.00 98.06 157 ARG A O 1
ATOM 1210 N N . ASN A 1 158 ? 2.274 -7.328 -9.191 1.00 98.06 158 ASN A N 1
ATOM 1211 C CA . ASN A 1 158 ? 2.292 -7.409 -7.732 1.00 98.06 158 ASN A CA 1
ATOM 1212 C C . ASN A 1 158 ? 1.562 -6.228 -7.082 1.00 98.06 158 ASN A C 1
ATOM 1214 O O . ASN A 1 158 ? 0.792 -6.437 -6.147 1.00 98.06 158 ASN A O 1
ATOM 1218 N N . ILE A 1 159 ? 1.746 -5.010 -7.597 1.00 98.19 159 ILE A N 1
ATOM 1219 C CA . ILE A 1 159 ? 1.027 -3.821 -7.124 1.00 98.19 159 ILE A CA 1
ATOM 1220 C C . ILE A 1 159 ? -0.483 -3.974 -7.341 1.00 98.19 159 ILE A C 1
ATOM 1222 O O . ILE A 1 159 ? -1.250 -3.696 -6.422 1.00 98.19 159 ILE A O 1
ATOM 1226 N N . ALA A 1 160 ? -0.915 -4.456 -8.511 1.00 98.12 160 ALA A N 1
ATOM 1227 C CA . ALA A 1 160 ? -2.333 -4.683 -8.793 1.00 98.12 160 ALA A CA 1
ATOM 1228 C C . ALA A 1 160 ? -2.963 -5.681 -7.804 1.00 98.12 160 ALA A C 1
ATOM 1230 O O . ALA A 1 160 ? -3.998 -5.388 -7.211 1.00 98.12 160 ALA A O 1
ATOM 1231 N N . ARG A 1 161 ? -2.286 -6.806 -7.535 1.00 98.25 161 ARG A N 1
ATOM 1232 C CA . ARG A 1 161 ? -2.738 -7.788 -6.537 1.00 98.25 161 ARG A CA 1
ATOM 1233 C C . ARG A 1 161 ? -2.829 -7.192 -5.130 1.00 98.25 161 ARG A C 1
ATOM 1235 O O . ARG A 1 161 ? -3.797 -7.435 -4.418 1.00 98.25 161 ARG A O 1
ATOM 1242 N N . LEU A 1 162 ? -1.833 -6.404 -4.718 1.00 98.19 162 LEU A N 1
ATOM 1243 C CA . LEU A 1 162 ? -1.850 -5.745 -3.407 1.00 98.19 162 LEU A CA 1
ATOM 1244 C C . LEU A 1 162 ? -2.993 -4.729 -3.282 1.00 98.19 162 LEU A C 1
ATOM 1246 O O . LEU A 1 162 ? -3.543 -4.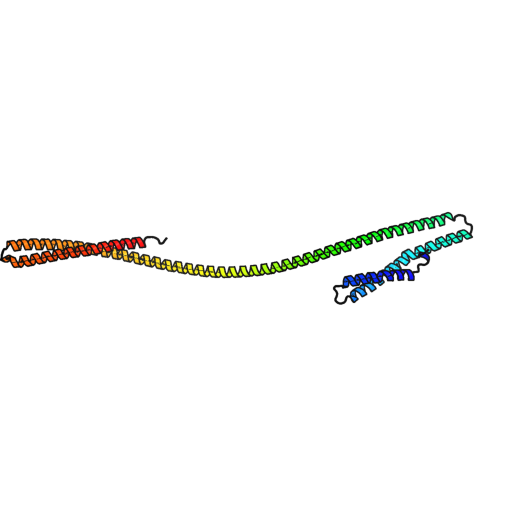575 -2.193 1.00 98.19 162 LEU A O 1
ATOM 1250 N N . ALA A 1 163 ? -3.359 -4.052 -4.373 1.00 98.12 163 ALA A N 1
ATOM 1251 C CA . ALA A 1 163 ? -4.500 -3.143 -4.393 1.00 98.12 163 ALA A CA 1
ATOM 1252 C C . ALA A 1 163 ? -5.831 -3.894 -4.205 1.00 98.12 163 ALA A C 1
ATOM 1254 O O . ALA A 1 163 ? -6.644 -3.469 -3.387 1.00 98.12 163 ALA A O 1
ATOM 1255 N N . GLU A 1 164 ? -6.015 -5.037 -4.874 1.00 98.12 164 GLU A N 1
ATOM 1256 C CA . GLU A 1 164 ? -7.194 -5.901 -4.687 1.00 98.12 164 GLU A CA 1
ATOM 1257 C C . GLU A 1 164 ? -7.287 -6.441 -3.248 1.00 98.12 164 GLU A C 1
ATOM 1259 O O . GLU A 1 164 ? -8.342 -6.386 -2.616 1.00 98.12 164 GLU A O 1
ATOM 1264 N N . GLU A 1 165 ? -6.169 -6.908 -2.677 1.00 98.12 165 GLU A N 1
ATOM 1265 C CA . GLU A 1 165 ? -6.126 -7.365 -1.280 1.00 98.12 165 GLU A CA 1
ATOM 1266 C C . GLU A 1 165 ? -6.438 -6.237 -0.282 1.00 98.12 165 GLU A C 1
ATOM 1268 O O . GLU A 1 165 ? -7.049 -6.474 0.766 1.00 98.12 165 GLU A O 1
ATOM 1273 N N . LEU A 1 166 ? -6.008 -5.007 -0.577 1.00 98.00 166 LEU A N 1
ATOM 1274 C CA . LEU A 1 166 ? -6.316 -3.839 0.242 1.00 98.00 166 LEU A CA 1
ATOM 1275 C C . LEU A 1 166 ? -7.809 -3.496 0.183 1.00 98.00 166 LEU A C 1
ATOM 1277 O O . LEU A 1 166 ? -8.395 -3.191 1.221 1.00 98.00 166 LEU A O 1
ATOM 1281 N N . GLU A 1 167 ? -8.430 -3.573 -0.993 1.00 98.25 167 GLU A N 1
ATOM 1282 C CA . GLU A 1 167 ? -9.864 -3.329 -1.174 1.00 98.25 167 GLU A CA 1
ATOM 1283 C C . GLU A 1 167 ? -10.725 -4.333 -0.388 1.00 98.25 167 GLU A C 1
ATOM 1285 O O . GLU A 1 167 ? -11.647 -3.931 0.332 1.00 98.25 167 GLU A O 1
ATOM 1290 N N . ASP A 1 168 ? -10.378 -5.625 -0.424 1.00 97.94 168 ASP A N 1
ATOM 1291 C CA . ASP A 1 168 ? -11.042 -6.662 0.380 1.00 97.94 168 ASP A CA 1
ATOM 1292 C C . ASP A 1 168 ? -10.906 -6.386 1.888 1.00 97.94 168 ASP A C 1
ATOM 1294 O O . ASP A 1 168 ? -11.889 -6.421 2.638 1.00 97.94 168 ASP A O 1
ATOM 1298 N N . LYS A 1 169 ? -9.700 -6.026 2.350 1.00 97.69 169 LYS A N 1
ATOM 1299 C CA . LYS A 1 169 ? -9.463 -5.679 3.761 1.00 97.69 169 LYS A CA 1
ATOM 1300 C C . LYS A 1 169 ? -10.237 -4.438 4.197 1.00 97.69 169 LYS A C 1
ATOM 1302 O O . LYS A 1 169 ? -10.768 -4.427 5.308 1.00 97.69 169 LYS A O 1
ATOM 1307 N N . LEU A 1 170 ? -10.318 -3.408 3.356 1.00 98.00 170 LEU A N 1
ATOM 1308 C CA . LEU A 1 170 ? -11.095 -2.200 3.644 1.00 98.00 170 LEU A CA 1
ATOM 1309 C C . LEU A 1 170 ? -12.593 -2.504 3.725 1.00 98.00 170 LEU A C 1
ATOM 1311 O O . LEU A 1 170 ? -13.266 -2.000 4.624 1.00 98.00 170 LEU A O 1
ATOM 1315 N N . THR A 1 171 ? -13.099 -3.370 2.847 1.00 98.06 171 THR A N 1
ATOM 1316 C CA . THR A 1 171 ? -14.499 -3.813 2.862 1.00 98.06 171 THR A CA 1
ATOM 1317 C C . THR A 1 171 ? -14.827 -4.548 4.163 1.00 98.06 171 THR A C 1
ATOM 1319 O O . THR A 1 171 ? -15.736 -4.141 4.886 1.00 98.06 171 THR A O 1
ATOM 1322 N N . LYS A 1 172 ? -14.014 -5.540 4.548 1.00 97.38 172 LYS A N 1
ATOM 1323 C CA . LYS A 1 172 ? -14.164 -6.266 5.825 1.00 97.38 172 LYS A CA 1
ATOM 1324 C C . LYS A 1 172 ? -14.014 -5.358 7.048 1.00 97.38 172 LYS A C 1
ATOM 1326 O O . LYS A 1 172 ? -14.713 -5.527 8.050 1.00 97.38 172 LYS A O 1
ATOM 1331 N N . GLY A 1 173 ? -13.105 -4.385 6.978 1.00 98.06 173 GLY A N 1
ATOM 1332 C CA . GLY A 1 173 ? -12.928 -3.374 8.017 1.00 98.06 173 GLY A CA 1
ATOM 1333 C C . GLY A 1 173 ? -14.182 -2.520 8.203 1.00 98.06 173 GLY A C 1
ATOM 1334 O O . GLY A 1 173 ? -14.611 -2.297 9.335 1.00 98.06 173 GLY A O 1
ATOM 1335 N N . ARG A 1 174 ? -14.815 -2.103 7.102 1.00 97.88 174 ARG A N 1
ATOM 1336 C CA . ARG A 1 174 ? -16.073 -1.351 7.126 1.00 97.88 174 ARG A CA 1
ATOM 1337 C C . ARG A 1 174 ? -17.219 -2.168 7.720 1.00 97.88 174 ARG A C 1
ATOM 1339 O O . ARG A 1 174 ? -17.898 -1.670 8.610 1.00 97.88 174 ARG A O 1
ATOM 1346 N N . GLU A 1 175 ? -17.381 -3.421 7.304 1.00 97.75 175 GLU A N 1
ATOM 1347 C CA . GLU A 1 175 ? -18.397 -4.321 7.872 1.00 97.75 175 GLU A CA 1
ATOM 1348 C C . GLU A 1 175 ? -18.216 -4.505 9.386 1.00 97.75 175 GLU A C 1
ATOM 1350 O O . GLU A 1 175 ? -19.179 -4.457 10.151 1.00 97.75 175 GLU A O 1
ATOM 1355 N N . SER A 1 176 ? -16.968 -4.649 9.839 1.00 97.88 176 SER A N 1
ATOM 1356 C CA . SER A 1 176 ? -16.645 -4.771 11.265 1.00 97.88 176 SER A CA 1
ATOM 1357 C C . SER A 1 176 ? -16.998 -3.504 12.053 1.00 97.88 176 SER A C 1
ATOM 1359 O O . SER A 1 176 ? -17.490 -3.598 13.178 1.00 97.88 176 SER A O 1
ATOM 1361 N N . LEU A 1 177 ? -16.781 -2.318 11.472 1.00 97.31 177 LEU A N 1
ATOM 1362 C CA . LEU A 1 177 ? -17.166 -1.041 12.080 1.00 97.31 177 LEU A CA 1
ATOM 1363 C C . LEU A 1 177 ? -18.685 -0.861 12.140 1.00 97.31 177 LEU A C 1
ATOM 1365 O O . LEU A 1 177 ? -19.196 -0.382 13.154 1.00 97.31 177 LEU A O 1
ATOM 1369 N N . ASP A 1 178 ? -19.409 -1.274 11.101 1.00 97.31 178 ASP A N 1
ATOM 1370 C CA . ASP A 1 178 ? -20.872 -1.223 11.079 1.00 97.31 178 ASP A CA 1
ATOM 1371 C C . ASP A 1 178 ? -21.467 -2.149 12.156 1.00 97.31 178 ASP A C 1
ATOM 1373 O O . ASP A 1 178 ? -22.349 -1.739 12.919 1.00 97.31 178 ASP A O 1
ATOM 1377 N N . LEU A 1 179 ? -20.923 -3.364 12.300 1.00 97.25 179 LEU A N 1
ATOM 1378 C CA . LEU A 1 179 ? -21.279 -4.285 13.385 1.00 97.25 179 LEU A CA 1
ATOM 1379 C C . LEU A 1 179 ? -20.972 -3.688 14.763 1.00 97.25 179 LEU A C 1
ATOM 1381 O O . LEU A 1 179 ? -21.836 -3.695 15.639 1.00 97.25 179 LEU A O 1
ATOM 1385 N N . PHE A 1 180 ? -19.774 -3.130 14.952 1.00 96.81 180 PHE A N 1
ATOM 1386 C CA . PHE A 1 180 ? -19.382 -2.492 16.209 1.00 96.81 180 PHE A CA 1
ATOM 1387 C C . PHE A 1 180 ? -20.318 -1.336 16.579 1.00 96.81 180 PHE A C 1
ATOM 1389 O O . PHE A 1 180 ? -20.771 -1.242 17.718 1.00 96.81 180 PHE A O 1
ATOM 1396 N N . SER A 1 181 ? -20.655 -0.483 15.611 1.00 96.75 181 SER A N 1
ATOM 1397 C CA . SER A 1 181 ? -21.596 0.623 15.792 1.00 96.75 181 SER A CA 1
ATOM 1398 C C . SER A 1 181 ? -22.982 0.124 16.211 1.00 96.75 181 SER A C 1
ATOM 1400 O O . SER A 1 181 ? -23.575 0.641 17.164 1.00 96.75 181 SER A O 1
ATOM 1402 N N . SER A 1 182 ? -23.476 -0.938 15.563 1.00 96.88 182 SER A N 1
ATOM 1403 C CA . SER A 1 182 ? -24.754 -1.555 15.918 1.00 96.88 182 SER A CA 1
ATOM 1404 C C . SER A 1 182 ? -24.745 -2.162 17.323 1.00 96.88 182 SER A C 1
ATOM 1406 O O . SER A 1 182 ? -25.734 -2.022 18.044 1.00 96.88 182 SER A O 1
ATOM 1408 N N . GLU A 1 183 ? -23.675 -2.850 17.720 1.00 96.69 183 GLU A N 1
ATOM 1409 C CA . GLU A 1 183 ? -23.558 -3.428 19.064 1.00 96.69 183 GLU A CA 1
ATOM 1410 C C . GLU A 1 183 ? -23.433 -2.336 20.129 1.00 96.69 183 GLU A C 1
ATOM 1412 O O . GLU A 1 183 ? -24.104 -2.388 21.161 1.00 96.69 183 GLU A O 1
ATOM 1417 N N . ASN A 1 184 ? -22.675 -1.277 19.847 1.00 93.88 184 ASN A N 1
ATOM 1418 C CA . ASN A 1 184 ? -22.575 -0.129 20.737 1.00 93.88 184 ASN A CA 1
ATOM 1419 C C . ASN A 1 184 ? -23.943 0.544 20.949 1.00 93.88 184 ASN A C 1
ATOM 1421 O O . ASN A 1 184 ? -24.301 0.868 22.080 1.00 93.88 184 ASN A O 1
ATOM 1425 N N . ALA A 1 185 ? -24.766 0.677 19.902 1.00 94.94 185 ALA A N 1
ATOM 1426 C CA . ALA A 1 185 ? -26.133 1.183 20.037 1.00 94.94 185 ALA A CA 1
ATOM 1427 C C . ALA A 1 185 ? -27.009 0.296 20.950 1.00 94.94 185 ALA A C 1
ATOM 1429 O O . ALA A 1 185 ? -27.773 0.815 21.769 1.00 94.94 185 ALA A O 1
ATOM 1430 N N . LYS A 1 186 ? -26.870 -1.037 20.877 1.00 95.44 186 LYS A N 1
ATOM 1431 C CA . LYS A 1 186 ? -27.570 -1.971 21.783 1.00 95.44 186 LYS A CA 1
ATOM 1432 C C . LYS A 1 186 ? -27.106 -1.824 23.233 1.00 95.44 186 LYS A C 1
ATOM 1434 O O . LYS A 1 186 ? -27.937 -1.863 24.144 1.00 95.44 186 LYS A O 1
ATOM 1439 N N . ILE A 1 187 ? -25.806 -1.625 23.454 1.00 93.50 187 ILE A N 1
ATOM 1440 C CA . ILE A 1 187 ? -25.238 -1.371 24.787 1.00 93.50 187 ILE A CA 1
ATOM 1441 C C . ILE A 1 187 ? -25.807 -0.071 25.367 1.00 93.50 187 ILE A C 1
ATOM 1443 O O . ILE A 1 187 ? -26.285 -0.070 26.499 1.00 93.50 187 ILE A O 1
ATOM 1447 N N . GLN A 1 188 ? -25.841 1.010 24.583 1.00 90.88 188 GLN A N 1
ATOM 1448 C CA . GLN A 1 188 ? -26.414 2.294 25.007 1.00 90.88 188 GLN A CA 1
ATOM 1449 C C . GLN A 1 188 ? -27.899 2.173 25.377 1.00 90.88 188 GLN A C 1
ATOM 1451 O O . GLN A 1 188 ? -28.342 2.700 26.403 1.00 90.88 188 GLN A O 1
ATOM 1456 N N . ASN A 1 189 ? -28.673 1.423 24.587 1.00 94.12 189 ASN A N 1
ATOM 1457 C CA . ASN A 1 189 ? -30.071 1.153 24.911 1.00 94.12 189 ASN A CA 1
ATOM 1458 C C . ASN A 1 189 ? -30.205 0.352 26.220 1.00 94.12 189 ASN A C 1
ATOM 1460 O O . ASN A 1 189 ? -31.005 0.698 27.086 1.00 94.12 189 ASN A O 1
ATOM 1464 N N . SER A 1 190 ? -29.372 -0.673 26.412 1.00 92.81 190 SER A N 1
ATOM 1465 C CA . SER A 1 190 ? -29.369 -1.489 27.634 1.00 92.81 190 SER A CA 1
ATOM 1466 C C . SER A 1 190 ? -28.999 -0.672 28.879 1.00 92.81 190 SER A C 1
ATOM 1468 O O . SER A 1 190 ? -29.639 -0.818 29.919 1.00 92.81 190 SER A O 1
ATOM 1470 N N . LEU A 1 191 ? -28.030 0.244 28.770 1.00 91.94 191 LEU A N 1
ATOM 1471 C CA . LEU A 1 191 ? -27.662 1.187 29.836 1.00 91.94 191 LEU A CA 1
ATOM 1472 C C . LEU A 1 191 ? -28.803 2.152 30.176 1.00 91.94 191 LEU A C 1
ATOM 1474 O O . LEU A 1 191 ? -29.040 2.449 31.350 1.00 91.94 191 LEU A O 1
ATOM 1478 N N . THR A 1 192 ? -29.542 2.608 29.164 1.00 91.69 192 THR A N 1
ATOM 1479 C CA . THR A 1 192 ? -30.728 3.453 29.357 1.00 91.69 192 THR A CA 1
ATOM 1480 C C . THR A 1 192 ? -31.807 2.704 30.141 1.00 91.69 192 THR A C 1
ATOM 1482 O O . THR A 1 192 ? -32.342 3.235 31.117 1.00 91.69 192 THR A O 1
ATOM 1485 N N . VAL A 1 193 ? -32.088 1.449 29.770 1.00 94.25 193 VAL A N 1
ATOM 1486 C CA . VAL A 1 193 ? -33.047 0.592 30.486 1.00 94.25 193 VAL A CA 1
ATOM 1487 C C . VAL A 1 193 ? -32.596 0.346 31.927 1.00 94.25 193 VAL A C 1
ATOM 1489 O O . VAL A 1 193 ? -33.387 0.539 32.847 1.00 94.25 193 VAL A O 1
ATOM 1492 N N . ALA A 1 194 ? -31.323 0.006 32.147 1.00 91.88 194 ALA A N 1
ATOM 1493 C CA . ALA A 1 194 ? -30.782 -0.223 33.486 1.00 91.88 194 ALA A CA 1
ATOM 1494 C C . ALA A 1 194 ? -30.889 1.023 34.380 1.00 91.88 194 ALA A C 1
ATOM 1496 O O . ALA A 1 194 ? -31.313 0.929 35.531 1.00 91.88 194 ALA A O 1
ATOM 1497 N N . THR A 1 195 ? -30.578 2.205 33.838 1.00 91.69 195 THR A N 1
ATOM 1498 C CA . THR A 1 195 ? -30.698 3.478 34.566 1.00 91.69 195 THR A CA 1
ATOM 1499 C C . THR A 1 195 ? -32.146 3.751 34.967 1.00 91.69 195 THR A C 1
ATOM 1501 O O . THR A 1 195 ? -32.407 4.182 36.090 1.00 91.69 195 THR A O 1
ATOM 1504 N N . LYS A 1 196 ? -33.105 3.462 34.077 1.00 93.56 196 LYS A N 1
ATOM 1505 C CA . LYS A 1 196 ? -34.532 3.589 34.386 1.00 93.56 196 LYS A CA 1
ATOM 1506 C C . LYS A 1 196 ? -34.941 2.663 35.536 1.00 93.56 196 LYS A C 1
ATOM 1508 O O . LYS A 1 196 ? -35.564 3.136 36.482 1.00 93.56 196 LYS A O 1
ATOM 1513 N N . SER A 1 197 ? -34.541 1.392 35.497 1.00 94.75 197 SER A N 1
ATOM 1514 C CA . SER A 1 197 ? -34.850 0.432 36.564 1.00 94.75 197 SER A CA 1
ATOM 1515 C C . SER A 1 197 ? -34.222 0.810 37.910 1.00 94.75 197 SER A C 1
ATOM 1517 O O . SER A 1 197 ? -34.862 0.638 38.943 1.00 94.75 197 SER A O 1
ATOM 1519 N N . ILE A 1 198 ? -33.007 1.373 37.922 1.00 93.88 198 ILE A N 1
ATOM 1520 C CA . ILE A 1 198 ? -32.385 1.897 39.153 1.00 93.88 198 ILE A CA 1
ATOM 1521 C C . ILE A 1 198 ? -33.210 3.055 39.728 1.00 93.88 198 ILE A C 1
ATOM 1523 O O . ILE A 1 198 ? -33.439 3.099 40.934 1.00 93.88 198 ILE A O 1
ATOM 1527 N N . ASN A 1 199 ? -33.690 3.973 38.884 1.00 91.81 199 ASN A N 1
ATOM 1528 C CA . ASN A 1 199 ? -34.515 5.096 39.337 1.00 91.81 199 ASN A CA 1
ATOM 1529 C C . ASN A 1 199 ? -35.873 4.632 39.897 1.00 91.81 199 ASN A C 1
ATOM 1531 O O . ASN A 1 199 ? -36.332 5.164 40.905 1.00 91.81 199 ASN A O 1
ATOM 1535 N N . GLU A 1 200 ? -36.506 3.633 39.274 1.00 94.75 200 GLU A N 1
ATOM 1536 C CA . GLU A 1 200 ? -37.741 3.019 39.787 1.00 94.75 200 GLU A CA 1
ATOM 1537 C C . GLU A 1 200 ? -37.499 2.341 41.146 1.00 94.75 200 GLU A C 1
ATOM 1539 O O . GLU A 1 200 ? -38.256 2.553 42.094 1.00 94.75 200 GLU A O 1
ATOM 1544 N N . LEU A 1 201 ? -36.393 1.603 41.286 1.00 94.31 201 LEU A N 1
ATOM 1545 C CA . LEU A 1 201 ? -36.011 0.980 42.554 1.00 94.31 201 LEU A CA 1
ATOM 1546 C C . LEU A 1 201 ? -35.736 2.020 43.651 1.00 94.31 201 LEU A C 1
ATOM 1548 O O . LEU A 1 201 ? -36.122 1.813 44.802 1.00 94.31 201 LEU A O 1
ATOM 1552 N N . PHE A 1 202 ? -35.122 3.153 43.304 1.00 92.75 202 PHE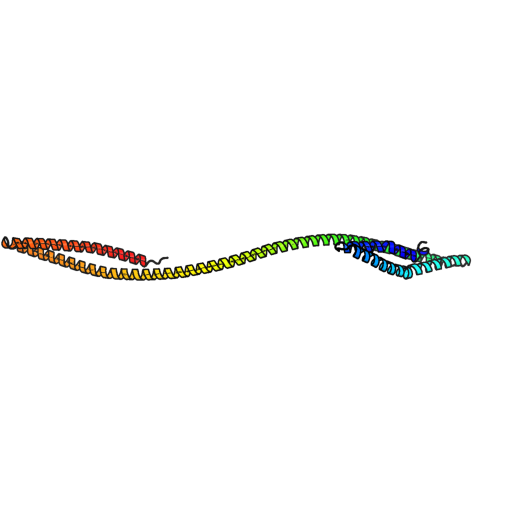 A N 1
ATOM 1553 C CA . PHE A 1 202 ? -34.885 4.264 44.227 1.00 92.75 202 PHE A CA 1
ATOM 1554 C C . PHE A 1 202 ? -36.200 4.818 44.789 1.00 92.75 202 PHE A C 1
ATOM 1556 O O . PHE A 1 202 ? -36.308 5.017 46.000 1.00 92.75 202 PHE A O 1
ATOM 1563 N N . ALA A 1 203 ? -37.216 4.998 43.938 1.00 93.69 203 ALA A N 1
ATOM 1564 C CA . ALA A 1 203 ? -38.541 5.454 44.358 1.00 93.69 203 ALA A CA 1
ATOM 1565 C C . ALA A 1 203 ? -39.211 4.460 45.324 1.00 93.69 203 ALA A C 1
ATOM 1567 O O . ALA A 1 203 ? -39.623 4.849 46.415 1.00 93.69 203 ALA A O 1
ATOM 1568 N N . HIS A 1 204 ? -39.230 3.164 44.992 1.00 94.50 204 HIS A N 1
ATOM 1569 C CA . HIS A 1 204 ? -39.788 2.137 45.883 1.00 94.50 204 HIS A CA 1
ATOM 1570 C C . HIS A 1 204 ? -39.040 2.040 47.218 1.00 94.50 204 HIS A C 1
ATOM 1572 O O . HIS A 1 204 ? -39.641 1.836 48.269 1.00 94.50 204 HIS A O 1
ATOM 1578 N N . THR A 1 205 ? -37.723 2.230 47.200 1.00 94.19 205 THR A N 1
ATOM 1579 C CA . THR A 1 205 ? -36.903 2.203 48.414 1.00 94.19 205 THR A CA 1
ATOM 1580 C C . THR A 1 205 ? -37.194 3.412 49.320 1.00 94.19 205 THR A C 1
ATOM 1582 O O . THR A 1 205 ? -37.211 3.265 50.543 1.00 94.19 205 THR A O 1
ATOM 1585 N N . GLN A 1 206 ? -37.495 4.590 48.752 1.00 92.44 206 GLN A N 1
ATOM 1586 C CA . GLN A 1 206 ? -37.982 5.744 49.526 1.00 92.44 206 GLN A CA 1
ATOM 1587 C C . GLN A 1 206 ? -39.321 5.447 50.205 1.00 92.44 206 GLN A C 1
ATOM 1589 O O . GLN A 1 206 ? -39.473 5.732 51.392 1.00 92.44 206 GLN A O 1
ATOM 1594 N N . GLU A 1 207 ? -40.268 4.846 49.481 1.00 95.25 207 GLU A N 1
ATOM 1595 C CA . GLU A 1 207 ? -41.576 4.465 50.032 1.00 95.25 207 GLU A CA 1
ATOM 1596 C C . GLU A 1 207 ? -41.431 3.489 51.210 1.00 95.25 207 GLU A C 1
ATOM 1598 O O . GLU A 1 207 ? -42.084 3.659 52.242 1.00 95.25 207 GLU A O 1
ATOM 1603 N N . ILE A 1 208 ? -40.520 2.513 51.103 1.00 94.94 208 ILE A N 1
ATOM 1604 C CA . ILE A 1 208 ? -40.216 1.583 52.201 1.00 94.94 208 ILE A CA 1
ATOM 1605 C C . ILE A 1 208 ? -39.644 2.329 53.412 1.00 94.94 208 ILE A C 1
ATOM 1607 O O . ILE A 1 208 ? -40.047 2.048 54.539 1.00 94.94 208 ILE A O 1
ATOM 1611 N N . ASN A 1 209 ? -38.738 3.289 53.209 1.00 94.00 209 ASN A N 1
ATOM 1612 C CA . ASN A 1 209 ? -38.148 4.044 54.317 1.00 94.00 209 ASN A CA 1
ATOM 1613 C C . ASN A 1 209 ? -39.212 4.846 55.090 1.00 94.00 209 ASN A C 1
ATOM 1615 O O . ASN A 1 209 ? -39.239 4.809 56.319 1.00 94.00 209 ASN A O 1
ATOM 1619 N N . VAL A 1 210 ? -40.155 5.477 54.379 1.00 95.19 210 VAL A N 1
ATOM 1620 C CA . VAL A 1 210 ? -41.308 6.163 54.993 1.00 95.19 210 VAL A CA 1
ATOM 1621 C C . VAL A 1 210 ? -42.170 5.184 55.802 1.00 95.19 210 VAL A C 1
ATOM 1623 O O . VAL A 1 210 ? -42.575 5.490 56.924 1.00 95.19 210 VAL A O 1
ATOM 1626 N N . ALA A 1 211 ? -42.421 3.981 55.275 1.00 94.88 211 ALA A N 1
ATOM 1627 C CA . ALA A 1 211 ? -43.166 2.953 56.000 1.00 94.88 211 ALA A CA 1
ATOM 1628 C C . ALA A 1 211 ? -42.433 2.477 57.271 1.00 94.88 211 ALA A C 1
ATOM 1630 O O . ALA A 1 211 ? -43.072 2.261 58.300 1.00 94.88 211 ALA A O 1
ATOM 1631 N N . LEU A 1 212 ? -41.103 2.346 57.234 1.00 96.06 212 LEU A N 1
ATOM 1632 C CA . LEU A 1 212 ? -40.292 1.965 58.398 1.00 96.06 212 LEU A CA 1
ATOM 1633 C C . LEU A 1 212 ? -40.287 3.038 59.489 1.00 96.06 212 LEU A C 1
ATOM 1635 O O . LEU A 1 212 ? -40.332 2.700 60.674 1.00 96.06 212 LEU A O 1
ATOM 1639 N N . GLU A 1 213 ? -40.267 4.318 59.113 1.00 94.31 213 GLU A N 1
ATOM 1640 C CA . GLU A 1 213 ? -40.399 5.427 60.065 1.00 94.31 213 GLU A CA 1
ATOM 1641 C C . GLU A 1 213 ? -41.749 5.376 60.784 1.00 94.31 213 GLU A C 1
ATOM 1643 O O . GLU A 1 213 ? -41.785 5.432 62.015 1.00 94.31 213 GLU A O 1
ATOM 1648 N N . LEU A 1 214 ? -42.837 5.136 60.045 1.00 96.88 214 LEU A N 1
ATOM 1649 C CA . LEU A 1 214 ? -44.165 4.941 60.626 1.00 96.88 214 LEU A CA 1
ATOM 1650 C C . LEU A 1 214 ? -44.219 3.719 61.559 1.00 96.88 214 LEU A C 1
ATOM 1652 O O . LEU A 1 214 ? -44.778 3.804 62.649 1.00 96.88 214 LEU A O 1
ATOM 1656 N N . ILE A 1 215 ? -43.626 2.582 61.177 1.00 95.38 215 ILE A N 1
ATOM 1657 C CA . ILE A 1 215 ? -43.573 1.382 62.035 1.00 95.38 215 ILE A CA 1
ATOM 1658 C C . ILE A 1 215 ? -42.796 1.672 63.324 1.00 95.38 215 ILE A C 1
ATOM 1660 O O . ILE A 1 215 ? -43.231 1.275 64.406 1.00 95.38 215 ILE A O 1
ATOM 1664 N N . THR A 1 216 ? -41.674 2.385 63.224 1.00 95.56 216 THR A N 1
ATOM 1665 C CA . THR A 1 216 ? -40.852 2.785 64.375 1.00 95.56 216 THR A CA 1
ATOM 1666 C C . THR A 1 216 ? -41.638 3.704 65.310 1.00 95.56 216 THR A C 1
ATOM 1668 O O . THR A 1 216 ? -41.601 3.525 66.530 1.00 95.56 216 THR A O 1
ATOM 1671 N N . GLU A 1 217 ? -42.397 4.651 64.752 1.00 96.31 217 GLU A N 1
ATOM 1672 C CA . GLU A 1 217 ? -43.286 5.532 65.510 1.00 96.31 217 GLU A CA 1
ATOM 1673 C C . GLU A 1 217 ? -44.398 4.740 66.216 1.00 96.31 217 GLU A C 1
ATOM 1675 O O . GLU A 1 217 ? -44.582 4.885 67.427 1.00 96.31 217 GLU A O 1
ATOM 1680 N N . ILE A 1 218 ? -45.087 3.842 65.502 1.00 96.06 218 ILE A N 1
ATOM 1681 C CA . ILE A 1 218 ? -46.130 2.971 66.065 1.00 96.06 218 ILE A CA 1
ATOM 1682 C C . ILE A 1 218 ? -45.554 2.092 67.181 1.00 96.06 218 ILE A C 1
ATOM 1684 O O . ILE A 1 218 ? -46.175 1.948 68.236 1.00 96.06 218 ILE A O 1
ATOM 1688 N N . ALA A 1 219 ? -44.362 1.525 66.994 1.00 96.62 219 ALA A N 1
ATOM 1689 C CA . ALA A 1 219 ? -43.689 0.717 68.003 1.00 96.62 219 ALA A CA 1
ATOM 1690 C C . ALA A 1 219 ? -43.338 1.548 69.249 1.00 96.62 219 ALA A C 1
ATOM 1692 O O . ALA A 1 219 ? -43.577 1.102 70.372 1.00 96.62 219 ALA A O 1
ATOM 1693 N N . ALA A 1 220 ? -42.852 2.782 69.080 1.00 95.00 220 ALA A N 1
ATOM 1694 C CA . ALA A 1 220 ? -42.568 3.690 70.190 1.00 95.00 220 ALA A CA 1
ATOM 1695 C C . ALA A 1 220 ? -43.841 4.088 70.958 1.00 95.00 220 ALA A C 1
ATOM 1697 O O . ALA A 1 220 ? -43.856 4.044 72.192 1.00 95.00 220 ALA A O 1
ATOM 1698 N N . GLN A 1 221 ? -44.926 4.409 70.245 1.00 96.75 221 GLN A N 1
ATOM 1699 C CA . GLN A 1 221 ? -46.232 4.699 70.842 1.00 96.75 221 GLN A CA 1
ATOM 1700 C C . GLN A 1 221 ? -46.790 3.479 71.588 1.00 96.75 221 GLN A C 1
ATOM 1702 O O . GLN A 1 221 ? -47.234 3.604 72.729 1.00 96.75 221 GLN A O 1
ATOM 1707 N N . THR A 1 222 ? -46.704 2.286 70.993 1.00 96.31 222 THR A N 1
ATOM 1708 C CA . THR A 1 222 ? -47.146 1.025 71.612 1.00 96.31 222 THR A CA 1
ATOM 1709 C C . THR A 1 222 ? -46.334 0.713 72.868 1.00 96.31 222 THR A C 1
ATOM 1711 O O . THR A 1 222 ? -46.898 0.330 73.889 1.00 96.31 222 THR A O 1
ATOM 1714 N N . ASN A 1 223 ? -45.019 0.943 72.835 1.00 95.12 223 ASN A N 1
ATOM 1715 C CA . ASN A 1 223 ? -44.137 0.779 73.986 1.00 95.12 223 ASN A CA 1
ATOM 1716 C C . ASN A 1 223 ? -44.498 1.742 75.134 1.00 95.12 223 ASN A C 1
ATOM 1718 O O . ASN A 1 223 ? -44.518 1.329 76.294 1.00 95.12 223 ASN A O 1
ATOM 1722 N N . LEU A 1 224 ? -44.832 3.001 74.827 1.00 95.25 224 LEU A N 1
ATOM 1723 C CA . LEU A 1 224 ? -45.306 3.979 75.817 1.00 95.25 224 LEU A CA 1
ATOM 1724 C C . LEU A 1 224 ? -46.684 3.616 76.388 1.00 95.25 224 LEU A C 1
ATOM 1726 O O . LEU A 1 224 ? -46.886 3.700 77.599 1.00 95.25 224 LEU A O 1
ATOM 1730 N N . LEU A 1 225 ? -47.620 3.176 75.543 1.00 95.12 225 LEU A N 1
ATOM 1731 C CA . LEU A 1 225 ? -48.942 2.702 75.967 1.00 95.12 225 LEU A CA 1
ATOM 1732 C C . LEU A 1 225 ? -48.824 1.490 76.899 1.00 95.12 225 LEU A C 1
ATOM 1734 O O . LEU A 1 225 ? -49.454 1.461 77.956 1.00 95.12 225 LEU A O 1
ATOM 1738 N N . ALA A 1 226 ? -47.979 0.523 76.540 1.00 95.62 226 ALA A N 1
ATOM 1739 C CA . ALA A 1 226 ? -47.715 -0.667 77.338 1.00 95.62 226 ALA A CA 1
ATOM 1740 C C . ALA A 1 226 ? -47.030 -0.332 78.673 1.00 95.62 226 ALA A C 1
ATOM 1742 O O . ALA A 1 226 ? -47.394 -0.891 79.705 1.00 95.62 226 ALA A O 1
ATOM 1743 N N . LEU A 1 227 ? -46.098 0.628 78.686 1.00 93.06 227 LEU A N 1
ATOM 1744 C CA . LEU A 1 227 ? -45.476 1.128 79.914 1.00 93.06 227 LEU A CA 1
ATOM 1745 C C . LEU A 1 227 ? -46.508 1.765 80.854 1.00 93.06 227 LEU A C 1
ATOM 1747 O O . LEU A 1 227 ? -46.541 1.436 82.039 1.00 93.06 227 LEU A O 1
ATOM 1751 N N . ASN A 1 228 ? -47.373 2.636 80.330 1.00 93.19 228 ASN A N 1
ATOM 1752 C CA . ASN A 1 228 ? -48.438 3.260 81.116 1.00 93.19 228 ASN A CA 1
ATOM 1753 C C . ASN A 1 228 ? -49.413 2.209 81.672 1.00 93.19 228 ASN A C 1
ATOM 1755 O O . ASN A 1 228 ? -49.795 2.281 82.839 1.00 93.19 228 ASN A O 1
ATOM 1759 N N . ALA A 1 229 ? -49.762 1.197 80.871 1.00 93.12 229 ALA A N 1
ATOM 1760 C CA . ALA A 1 229 ? -50.599 0.082 81.308 1.00 93.12 229 ALA A CA 1
ATOM 1761 C C . ALA A 1 229 ? -49.925 -0.770 82.399 1.00 93.12 229 ALA A C 1
ATOM 1763 O O . ALA A 1 229 ? -50.586 -1.155 83.361 1.00 93.12 229 ALA A O 1
ATOM 1764 N N . ALA A 1 230 ? -48.617 -1.029 82.297 1.00 91.62 230 ALA A N 1
ATOM 1765 C CA . ALA A 1 230 ? -47.857 -1.754 83.315 1.00 91.62 230 ALA A CA 1
ATOM 1766 C C . ALA A 1 230 ? -47.797 -0.984 84.647 1.00 91.62 230 ALA A C 1
ATOM 1768 O O . ALA A 1 230 ? -47.956 -1.585 85.711 1.00 91.62 230 ALA A O 1
ATOM 1769 N N . ILE A 1 231 ? -47.629 0.345 84.595 1.00 90.00 231 ILE A N 1
ATOM 1770 C CA . ILE A 1 231 ? -47.662 1.223 85.777 1.00 90.00 231 ILE A CA 1
ATOM 1771 C C . ILE A 1 231 ? -49.040 1.174 86.446 1.00 90.00 231 ILE A C 1
ATOM 1773 O O . ILE A 1 231 ? -49.126 0.976 87.659 1.00 90.00 231 ILE A O 1
ATOM 1777 N N . GLU A 1 232 ? -50.122 1.312 85.677 1.00 92.06 232 GLU A N 1
ATOM 1778 C CA . GLU A 1 232 ? -51.478 1.319 86.237 1.00 92.06 232 GLU A CA 1
ATOM 1779 C C . GLU A 1 232 ? -51.882 -0.067 86.773 1.00 92.06 232 GLU A C 1
ATOM 1781 O O . GLU A 1 232 ? -52.503 -0.177 87.831 1.00 92.06 232 GLU A O 1
ATOM 1786 N N . ALA A 1 233 ? -51.437 -1.144 86.119 1.00 91.19 233 ALA A N 1
ATOM 1787 C CA . ALA A 1 233 ? -51.607 -2.508 86.610 1.00 91.19 233 ALA A CA 1
ATOM 1788 C C . ALA A 1 233 ? -50.845 -2.758 87.927 1.00 91.19 233 ALA A C 1
ATOM 1790 O O . ALA A 1 233 ? -51.384 -3.399 88.830 1.00 91.19 233 ALA A O 1
ATOM 1791 N N . ALA A 1 234 ? -49.633 -2.211 88.084 1.00 87.88 234 ALA A N 1
ATOM 1792 C CA . ALA A 1 234 ? -48.895 -2.254 89.350 1.00 87.88 234 ALA A CA 1
ATOM 1793 C C . ALA A 1 234 ? -49.607 -1.459 90.461 1.00 87.88 234 ALA A C 1
ATOM 1795 O O . ALA A 1 234 ? -49.603 -1.864 91.625 1.00 87.88 234 ALA A O 1
ATOM 1796 N N . ARG A 1 235 ? -50.270 -0.355 90.097 1.00 89.19 235 ARG A N 1
ATOM 1797 C CA . ARG A 1 235 ? -51.045 0.497 91.009 1.00 89.19 235 ARG A CA 1
ATOM 1798 C C . ARG A 1 235 ? -52.315 -0.182 91.536 1.00 89.19 235 ARG A C 1
ATOM 1800 O O . ARG A 1 235 ? -52.703 0.066 92.674 1.00 89.19 235 ARG A O 1
ATOM 1807 N N . ALA A 1 236 ? -52.922 -1.069 90.746 1.00 89.19 236 ALA A N 1
ATOM 1808 C CA . ALA A 1 236 ? -54.093 -1.867 91.123 1.00 89.19 236 ALA A CA 1
ATOM 1809 C C . ALA A 1 236 ? -53.782 -3.054 92.070 1.00 89.19 236 ALA A C 1
ATOM 1811 O O . ALA A 1 236 ? -54.697 -3.767 92.491 1.00 89.19 236 ALA A O 1
ATOM 1812 N N . GLY A 1 237 ? -52.511 -3.283 92.424 1.00 85.25 237 GLY A N 1
ATOM 1813 C CA . GLY A 1 237 ? -52.108 -4.314 93.384 1.00 85.25 237 GLY A CA 1
ATOM 1814 C C . GLY A 1 237 ? -52.393 -5.744 92.902 1.00 85.25 237 GLY A C 1
ATOM 1815 O O . GLY A 1 237 ? -52.085 -6.105 91.768 1.00 85.25 237 GLY A O 1
ATOM 1816 N N . GLU A 1 238 ? -52.975 -6.589 93.763 1.00 81.25 238 GLU A N 1
ATOM 1817 C CA . GLU A 1 238 ? -53.242 -8.007 93.450 1.00 81.25 238 GLU A CA 1
ATOM 1818 C C . GLU A 1 238 ? -54.198 -8.206 92.262 1.00 81.25 238 GLU A C 1
ATOM 1820 O O . GLU A 1 238 ? -54.013 -9.144 91.488 1.00 81.25 238 GLU A O 1
ATOM 1825 N N . ALA A 1 239 ? -55.167 -7.303 92.064 1.00 81.12 239 ALA A N 1
ATOM 1826 C CA . ALA A 1 239 ? -56.135 -7.384 90.967 1.00 81.12 239 ALA A CA 1
ATOM 1827 C C . ALA A 1 239 ? -55.516 -7.095 89.583 1.00 81.12 239 ALA A C 1
ATOM 1829 O O . ALA A 1 239 ? -56.068 -7.505 88.564 1.00 81.12 239 ALA A O 1
ATOM 1830 N N . GLY A 1 240 ? -54.367 -6.407 89.537 1.00 87.38 240 GLY A N 1
ATOM 1831 C CA . GLY A 1 240 ? -53.683 -6.010 88.302 1.00 87.38 240 GLY A CA 1
ATOM 1832 C C . GLY A 1 240 ? -52.571 -6.956 87.838 1.00 87.38 240 GLY A C 1
ATOM 1833 O O . GLY A 1 240 ? -52.049 -6.772 86.740 1.00 87.38 240 GLY A O 1
ATOM 1834 N N . LYS A 1 241 ? -52.208 -7.987 88.620 1.00 85.12 241 LYS A N 1
ATOM 1835 C CA . LYS A 1 241 ? -51.060 -8.877 88.331 1.00 85.12 241 LYS A CA 1
ATOM 1836 C C . LYS A 1 241 ? -51.090 -9.487 86.925 1.00 85.12 241 LYS A C 1
ATOM 1838 O O . LYS A 1 241 ? -50.082 -9.455 86.227 1.00 85.12 241 LYS A O 1
ATOM 1843 N N . SER A 1 242 ? -52.228 -10.024 86.491 1.00 86.25 242 SER A N 1
ATOM 1844 C CA . SER A 1 242 ? -52.380 -10.640 85.164 1.00 86.25 242 SER A CA 1
ATOM 1845 C C . SER A 1 242 ? -52.306 -9.613 84.028 1.00 86.25 242 SER A C 1
ATOM 1847 O O . SER A 1 242 ? -51.718 -9.903 82.989 1.00 86.25 242 SER A O 1
ATOM 1849 N N . PHE A 1 243 ? -52.822 -8.396 84.235 1.00 89.31 243 PHE A N 1
ATOM 1850 C CA . PHE A 1 243 ? -52.698 -7.296 83.272 1.00 89.31 243 PHE A CA 1
ATOM 1851 C C . PHE A 1 243 ? -51.267 -6.754 83.177 1.00 89.31 243 PHE A C 1
ATOM 1853 O O . PHE A 1 243 ? -50.816 -6.446 82.077 1.00 89.31 243 PHE A O 1
ATOM 1860 N N . ALA A 1 244 ? -50.530 -6.695 84.290 1.00 91.12 244 ALA A N 1
ATOM 1861 C CA . ALA A 1 244 ? -49.133 -6.261 84.305 1.00 91.12 244 ALA A CA 1
ATOM 1862 C C . ALA A 1 244 ? -48.235 -7.189 83.469 1.00 91.12 244 ALA A C 1
ATOM 1864 O O . ALA A 1 244 ? -47.368 -6.709 82.743 1.00 91.12 244 ALA A O 1
ATOM 1865 N N . VAL A 1 245 ? -48.476 -8.507 83.518 1.00 91.50 245 VAL A N 1
ATOM 1866 C CA . VAL A 1 245 ? -47.739 -9.490 82.701 1.00 91.50 245 VAL A CA 1
ATOM 1867 C C . VAL A 1 245 ? -48.006 -9.282 81.209 1.00 91.50 245 VAL A C 1
ATOM 1869 O O . VAL A 1 245 ? -47.067 -9.273 80.418 1.00 91.50 245 VAL A O 1
ATOM 1872 N N . VAL A 1 246 ? -49.267 -9.072 80.816 1.00 93.50 246 VAL A N 1
ATOM 1873 C CA . VAL A 1 246 ? -49.621 -8.804 79.411 1.00 93.50 246 VAL A CA 1
ATOM 1874 C C . VAL A 1 246 ? -49.021 -7.478 78.941 1.00 93.50 246 VAL A C 1
ATOM 1876 O O . VAL A 1 246 ? -48.462 -7.420 77.850 1.00 93.50 246 VAL A O 1
ATOM 1879 N N . ALA A 1 247 ? -49.088 -6.427 79.762 1.00 94.25 247 ALA A N 1
ATOM 1880 C CA . ALA A 1 247 ? -48.511 -5.126 79.438 1.00 94.25 247 ALA A CA 1
ATOM 1881 C C . ALA A 1 247 ? -46.987 -5.204 79.241 1.00 94.25 247 ALA A C 1
ATOM 1883 O O . ALA A 1 247 ? -46.475 -4.643 78.275 1.00 94.25 247 ALA A O 1
ATOM 1884 N N . GLU A 1 248 ? -46.263 -5.946 80.085 1.00 93.50 248 GLU A N 1
ATOM 1885 C CA . GLU A 1 248 ? -44.816 -6.132 79.912 1.00 93.50 248 GLU A CA 1
ATOM 1886 C C . GLU A 1 248 ? -44.479 -6.953 78.655 1.00 93.50 248 GLU A C 1
ATOM 1888 O O . GLU A 1 248 ? -43.523 -6.625 77.950 1.00 93.50 248 GLU A O 1
ATOM 1893 N N . GLU A 1 249 ? -45.284 -7.963 78.303 1.00 95.81 249 GLU A N 1
ATOM 1894 C CA . GLU A 1 249 ? -45.076 -8.727 77.065 1.00 95.81 249 GLU A CA 1
ATOM 1895 C C . GLU A 1 249 ? -45.348 -7.873 75.815 1.00 95.81 249 GLU A C 1
ATOM 1897 O O . GLU A 1 249 ? -44.558 -7.901 74.871 1.00 95.81 249 GLU A O 1
ATOM 1902 N N . VAL A 1 250 ? -46.397 -7.037 75.822 1.00 96.06 250 VAL A N 1
ATOM 1903 C CA . VAL A 1 250 ? -46.667 -6.067 74.741 1.00 96.06 250 VAL A CA 1
ATOM 1904 C C . VAL A 1 250 ? -45.532 -5.050 74.632 1.00 96.06 250 VAL A C 1
ATOM 1906 O O . VAL A 1 250 ? -45.088 -4.749 73.524 1.00 96.06 250 VAL A O 1
ATOM 1909 N N . ARG A 1 251 ? -45.007 -4.560 75.764 1.00 95.25 251 ARG A N 1
ATOM 1910 C CA . ARG A 1 251 ? -43.856 -3.645 75.799 1.00 95.25 251 ARG A CA 1
ATOM 1911 C C . ARG A 1 251 ? -42.630 -4.279 75.145 1.00 95.25 251 ARG A C 1
ATOM 1913 O O . ARG A 1 251 ? -41.991 -3.673 74.287 1.00 95.25 251 ARG A O 1
ATOM 1920 N N . LYS A 1 252 ? -42.342 -5.536 75.485 1.00 95.50 252 LYS A N 1
ATOM 1921 C CA . LYS A 1 252 ? -41.245 -6.312 74.897 1.00 95.50 252 LYS A CA 1
ATOM 1922 C C . LYS A 1 252 ? -41.440 -6.558 73.397 1.00 95.50 252 LYS A C 1
ATOM 1924 O O . LYS A 1 252 ? -40.471 -6.489 72.643 1.00 95.50 252 LYS A O 1
ATOM 1929 N N . LEU A 1 253 ? -42.670 -6.820 72.949 1.00 95.88 253 LEU A N 1
ATOM 1930 C CA . LEU A 1 253 ? -43.001 -7.005 71.532 1.00 95.88 253 LEU A CA 1
ATOM 1931 C C . LEU A 1 253 ? -42.848 -5.704 70.731 1.00 95.88 253 LEU A C 1
ATOM 1933 O O . LEU A 1 253 ? -42.332 -5.725 69.613 1.00 95.88 253 LEU A O 1
ATOM 1937 N N . ALA A 1 254 ? -43.244 -4.574 71.319 1.00 95.56 254 ALA A N 1
ATOM 1938 C CA . ALA A 1 254 ? -43.053 -3.248 70.746 1.00 95.56 254 ALA A CA 1
ATOM 1939 C C . ALA A 1 254 ? -41.560 -2.902 70.618 1.00 95.56 254 ALA A C 1
ATOM 1941 O O . ALA A 1 254 ? -41.132 -2.460 69.556 1.00 95.56 254 ALA A O 1
ATOM 1942 N N . GLY A 1 255 ? -40.754 -3.197 71.647 1.00 94.88 255 GLY A N 1
ATOM 1943 C CA . GLY A 1 255 ? -39.292 -3.079 71.586 1.00 94.88 255 GLY A CA 1
ATOM 1944 C C . GLY A 1 255 ? -38.688 -3.906 70.448 1.00 94.88 255 GLY A C 1
ATOM 1945 O O . GLY A 1 255 ? -38.018 -3.357 69.583 1.00 94.88 255 GLY A O 1
ATOM 1946 N N . LYS A 1 256 ? -39.035 -5.197 70.359 1.00 96.12 256 LYS A N 1
ATOM 1947 C CA . LYS A 1 256 ? -38.586 -6.064 69.253 1.00 96.12 256 LYS A CA 1
ATOM 1948 C C . LYS A 1 256 ? -39.009 -5.559 67.871 1.00 96.12 256 LYS A C 1
ATOM 1950 O O . LYS A 1 256 ? -38.254 -5.703 66.918 1.00 96.12 256 LYS A O 1
ATOM 1955 N N . SER A 1 257 ? -40.214 -4.998 67.752 1.00 95.81 257 SER A N 1
ATOM 1956 C CA . SER A 1 257 ? -40.712 -4.443 66.484 1.00 95.81 257 SER A CA 1
ATOM 1957 C C . SER A 1 257 ? -39.926 -3.201 66.073 1.00 95.81 257 SER A C 1
ATOM 1959 O O . SER A 1 257 ? -39.625 -3.030 64.895 1.00 95.81 257 SER A O 1
ATOM 1961 N N . LYS A 1 258 ? -39.560 -2.362 67.049 1.00 95.25 258 LYS A N 1
ATOM 1962 C CA . LYS A 1 258 ? -38.695 -1.203 66.838 1.00 95.25 258 LYS A CA 1
ATOM 1963 C C . LYS A 1 258 ? -37.302 -1.634 66.371 1.00 95.25 258 LYS A C 1
ATOM 1965 O O . LYS A 1 258 ? -36.842 -1.147 65.345 1.00 95.25 258 LYS A O 1
ATOM 1970 N N . ASP A 1 259 ? -36.679 -2.576 67.077 1.00 95.88 259 ASP A N 1
ATOM 1971 C CA . ASP A 1 259 ? -35.340 -3.073 66.742 1.00 95.88 259 ASP A CA 1
ATOM 1972 C C . ASP A 1 259 ? -35.314 -3.693 65.330 1.00 95.88 259 ASP A C 1
ATOM 1974 O O . ASP A 1 259 ? -34.415 -3.416 64.540 1.00 95.88 259 ASP A O 1
ATOM 1978 N N . ALA A 1 260 ? -36.346 -4.468 64.969 1.00 95.81 260 ALA A N 1
ATOM 1979 C CA . ALA A 1 260 ? -36.483 -5.040 63.629 1.00 95.81 260 ALA A CA 1
ATOM 1980 C C . ALA A 1 260 ? -36.667 -3.965 62.541 1.00 95.81 260 ALA A C 1
ATOM 1982 O O . ALA A 1 260 ? -36.097 -4.079 61.457 1.00 95.81 260 ALA A O 1
ATOM 1983 N N . ALA A 1 261 ? -37.443 -2.910 62.812 1.00 94.75 261 ALA A N 1
ATOM 1984 C CA . ALA A 1 261 ? -37.606 -1.799 61.877 1.00 94.75 261 ALA A CA 1
ATOM 1985 C C . ALA A 1 261 ? -36.289 -1.026 61.668 1.00 94.75 261 ALA A C 1
ATOM 1987 O O . ALA A 1 261 ? -35.970 -0.664 60.534 1.00 94.75 261 ALA A O 1
ATOM 1988 N N . GLU A 1 262 ? -35.499 -0.822 62.728 1.00 94.00 262 GLU A N 1
ATOM 1989 C CA . GLU A 1 262 ? -34.166 -0.205 62.651 1.00 94.00 262 GLU A CA 1
ATOM 1990 C C . GLU A 1 262 ? -33.173 -1.072 61.853 1.00 94.00 262 GLU A C 1
ATOM 1992 O O . GLU A 1 262 ? -32.421 -0.545 61.030 1.00 94.00 262 GLU A O 1
ATOM 1997 N N . GLU A 1 263 ? -33.204 -2.399 62.015 1.00 95.81 263 GLU A N 1
ATOM 1998 C CA . GLU A 1 263 ? -32.371 -3.322 61.232 1.00 95.81 263 GLU A CA 1
ATOM 1999 C C . GLU A 1 263 ? -32.714 -3.270 59.733 1.00 95.81 263 GLU A C 1
ATOM 2001 O O . GLU A 1 263 ? -31.822 -3.129 58.890 1.00 95.81 263 GLU A O 1
ATOM 2006 N N . ILE A 1 264 ? -34.008 -3.304 59.387 1.00 95.44 264 ILE A N 1
ATOM 2007 C CA . ILE A 1 264 ? -34.452 -3.185 57.990 1.00 95.44 264 ILE A CA 1
ATOM 2008 C C . ILE A 1 264 ? -34.061 -1.814 57.420 1.00 95.44 264 ILE A C 1
ATOM 2010 O O . ILE A 1 264 ? -33.628 -1.740 56.269 1.00 95.44 264 ILE A O 1
ATOM 2014 N N . LYS A 1 265 ? -34.139 -0.736 58.213 1.00 94.31 265 LYS A N 1
ATOM 2015 C CA . LYS A 1 265 ? -33.691 0.600 57.790 1.00 94.31 265 LYS A CA 1
ATOM 2016 C C . LYS A 1 265 ? -32.209 0.602 57.407 1.00 94.31 265 LYS A C 1
ATOM 2018 O O . LYS A 1 265 ? -31.861 1.122 56.351 1.00 94.31 265 LYS A O 1
ATOM 2023 N N . GLY A 1 266 ? -31.355 -0.066 58.184 1.00 95.06 266 GLY A N 1
ATOM 2024 C CA . GLY A 1 266 ? -29.937 -0.225 57.844 1.00 95.06 266 GLY A CA 1
ATOM 2025 C C . GLY A 1 266 ? -29.701 -0.960 56.516 1.00 95.06 266 GLY A C 1
ATOM 2026 O O . GLY A 1 266 ? -28.825 -0.575 55.738 1.00 95.06 266 GLY A O 1
ATOM 2027 N N . ILE A 1 267 ? -30.505 -1.986 56.211 1.00 95.12 267 ILE A N 1
ATOM 2028 C CA . ILE A 1 267 ? -30.456 -2.689 54.915 1.00 95.12 267 ILE A CA 1
ATOM 2029 C C . ILE A 1 267 ? -30.875 -1.749 53.776 1.00 95.12 267 ILE A C 1
ATOM 2031 O O . ILE A 1 267 ? -30.231 -1.718 52.727 1.00 95.12 267 ILE A O 1
ATOM 2035 N N . ILE A 1 268 ? -31.929 -0.963 53.985 1.00 95.31 268 ILE A N 1
ATOM 2036 C CA . ILE A 1 268 ? -32.433 0.011 53.012 1.00 95.31 268 ILE A CA 1
ATOM 2037 C C . ILE A 1 268 ? -31.396 1.101 52.714 1.00 95.31 268 ILE A C 1
ATOM 2039 O O . ILE A 1 268 ? -31.159 1.411 51.545 1.00 95.31 268 ILE A O 1
ATOM 2043 N N . ASP A 1 269 ? -30.705 1.615 53.731 1.00 92.81 269 ASP A N 1
ATOM 2044 C CA . ASP A 1 269 ? -29.623 2.591 53.558 1.00 92.81 269 ASP A CA 1
ATOM 2045 C C . ASP A 1 269 ? -28.456 2.014 52.732 1.00 92.81 269 ASP A C 1
ATOM 2047 O O . ASP A 1 269 ? -27.879 2.697 51.877 1.00 92.81 269 ASP A O 1
ATOM 2051 N N . LEU A 1 270 ? -28.135 0.729 52.920 1.00 95.12 270 LEU A N 1
ATOM 2052 C CA . LEU A 1 270 ? -27.132 0.039 52.107 1.00 95.12 270 LEU A CA 1
ATOM 2053 C C . LEU A 1 270 ? -27.584 -0.107 50.645 1.00 95.12 270 LEU A C 1
ATOM 2055 O O . LEU A 1 270 ? -26.784 0.106 49.729 1.00 95.12 270 LEU A O 1
ATOM 2059 N N . ILE A 1 271 ? -28.860 -0.428 50.410 1.00 94.69 271 ILE A N 1
ATOM 2060 C CA . ILE A 1 271 ? -29.441 -0.488 49.061 1.00 94.69 271 ILE A CA 1
ATOM 2061 C C . ILE A 1 271 ? -29.361 0.893 48.393 1.00 94.69 271 ILE A C 1
ATOM 2063 O O . ILE A 1 271 ? -28.912 0.980 47.250 1.00 94.69 271 ILE A O 1
ATOM 2067 N N . PHE A 1 272 ? -29.680 1.977 49.108 1.00 91.69 272 PHE A N 1
ATOM 2068 C CA . PHE A 1 272 ? -29.508 3.355 48.625 1.00 91.69 272 PHE A CA 1
ATOM 2069 C C . PHE A 1 272 ? -28.084 3.658 48.179 1.00 91.69 272 PHE A C 1
ATOM 2071 O O . PHE A 1 272 ? -27.870 4.189 47.085 1.00 91.69 272 PHE A O 1
ATOM 2078 N N . LYS A 1 273 ? -27.104 3.307 49.013 1.00 93.69 273 LYS A N 1
ATOM 2079 C CA . LYS A 1 273 ? -25.692 3.501 48.689 1.00 93.69 273 LYS A CA 1
ATOM 2080 C C . LYS A 1 273 ? -25.312 2.754 47.407 1.00 93.69 273 LYS A C 1
ATOM 2082 O O . LYS A 1 273 ? -24.742 3.357 46.499 1.00 93.69 273 LYS A O 1
ATOM 2087 N N . ASN A 1 274 ? -25.687 1.479 47.301 1.00 93.44 274 ASN A N 1
ATOM 2088 C CA . ASN A 1 274 ? -25.383 0.651 46.133 1.00 93.44 274 ASN A CA 1
ATOM 2089 C C . ASN A 1 274 ? -26.051 1.182 44.851 1.00 93.44 274 ASN A C 1
ATOM 2091 O O . ASN A 1 274 ? -25.434 1.165 43.786 1.00 93.44 274 ASN A O 1
ATOM 2095 N N . MET A 1 275 ? -27.286 1.688 44.942 1.00 92.50 275 MET A N 1
ATOM 2096 C CA . MET A 1 275 ? -27.982 2.308 43.808 1.00 92.50 275 MET A CA 1
ATOM 2097 C C . MET A 1 275 ? -27.278 3.580 43.324 1.00 92.50 275 MET A C 1
ATOM 2099 O O . MET A 1 275 ? -27.090 3.742 42.119 1.00 92.50 275 MET A O 1
ATOM 2103 N N . ASN A 1 276 ? -26.839 4.450 44.239 1.00 90.50 276 ASN A N 1
ATOM 2104 C CA . ASN A 1 276 ? -26.083 5.656 43.885 1.00 90.50 276 ASN A CA 1
ATOM 2105 C C . ASN A 1 276 ? -24.756 5.313 43.193 1.00 90.50 276 ASN A C 1
ATOM 2107 O O . ASN A 1 276 ? -24.425 5.901 42.163 1.00 90.50 276 ASN A O 1
ATOM 2111 N N . GLU A 1 277 ? -24.021 4.321 43.704 1.00 91.44 277 GLU A N 1
ATOM 2112 C CA . GLU A 1 277 ? -22.783 3.850 43.071 1.00 91.44 277 GLU A CA 1
ATOM 2113 C C . GLU A 1 277 ? -23.035 3.273 41.667 1.00 91.44 277 GLU A C 1
ATOM 2115 O O . GLU A 1 277 ? -22.268 3.530 40.734 1.00 91.44 277 GLU A O 1
ATOM 2120 N N . ALA A 1 278 ? -24.115 2.506 41.490 1.00 89.88 278 ALA A N 1
ATOM 2121 C CA . ALA A 1 278 ? -24.501 1.956 40.193 1.00 89.88 278 ALA A CA 1
ATOM 2122 C C . ALA A 1 278 ? -24.899 3.057 39.194 1.00 89.88 278 ALA A C 1
ATOM 2124 O O . ALA A 1 278 ? -24.491 3.009 38.030 1.00 89.88 278 ALA A O 1
ATOM 2125 N N . GLN A 1 279 ? -25.636 4.075 39.647 1.00 87.88 279 GLN A N 1
ATOM 2126 C CA . GLN A 1 279 ? -26.034 5.219 38.829 1.00 87.88 279 GLN A CA 1
ATOM 2127 C C . GLN A 1 279 ? -24.817 6.048 38.391 1.00 87.88 279 GLN A C 1
ATOM 2129 O O . GLN A 1 279 ? -24.714 6.420 37.221 1.00 87.88 279 GLN A O 1
ATOM 2134 N N . GLU A 1 280 ? -23.857 6.291 39.288 1.00 87.62 280 GLU A N 1
ATOM 2135 C CA . GLU A 1 280 ? -22.623 7.011 38.955 1.00 87.62 280 GLU A CA 1
ATOM 2136 C C . GLU A 1 280 ? -21.800 6.260 37.898 1.00 87.62 280 GLU A C 1
ATOM 2138 O O . GLU A 1 280 ? -21.315 6.865 36.938 1.00 87.62 280 GLU A O 1
ATOM 2143 N N . LYS A 1 281 ? -21.688 4.932 38.033 1.00 86.50 281 LYS A N 1
ATOM 2144 C CA . LYS A 1 281 ? -20.995 4.075 37.059 1.00 86.50 281 LYS A CA 1
ATOM 2145 C C . LYS A 1 281 ? -21.679 4.072 35.693 1.00 86.50 281 LYS A C 1
ATOM 2147 O O . LYS A 1 281 ? -20.978 4.102 34.690 1.00 86.50 281 LYS A O 1
ATOM 2152 N N . CYS A 1 282 ? -23.011 4.098 35.642 1.00 82.50 282 CYS A N 1
ATOM 2153 C CA . CYS A 1 282 ? -23.751 4.193 34.378 1.00 82.50 282 CYS A CA 1
ATOM 2154 C C . CYS A 1 282 ? -23.643 5.581 33.723 1.00 82.50 282 CYS A C 1
ATOM 2156 O O . CYS A 1 282 ? -23.777 5.692 32.508 1.00 82.50 282 CYS A O 1
ATOM 2158 N N . ARG A 1 283 ? -23.405 6.644 34.507 1.00 73.94 283 ARG A N 1
ATOM 2159 C CA . ARG A 1 283 ? -23.317 8.027 34.007 1.00 73.94 283 ARG A CA 1
ATOM 2160 C C . ARG A 1 283 ? -21.926 8.414 33.504 1.00 73.94 283 ARG A C 1
ATOM 2162 O O . ARG A 1 283 ? -21.806 9.407 32.785 1.00 73.94 283 ARG A O 1
ATOM 2169 N N . LYS A 1 284 ? -20.870 7.692 33.891 1.00 72.81 284 LYS A N 1
ATOM 2170 C CA . LYS A 1 284 ? -19.525 7.955 33.366 1.00 72.81 284 LYS A CA 1
ATOM 2171 C C . LYS A 1 284 ? -19.476 7.534 31.894 1.00 72.81 284 LYS A C 1
ATOM 2173 O O . LYS A 1 284 ? -19.776 6.378 31.601 1.00 72.81 284 LYS A O 1
ATOM 2178 N N . PRO A 1 285 ? -19.123 8.442 30.966 1.00 54.50 285 PRO A N 1
ATOM 2179 C CA . PRO A 1 285 ? -18.922 8.044 29.585 1.00 54.50 285 PRO A CA 1
ATOM 2180 C C . PRO A 1 285 ? -17.804 6.998 29.533 1.00 54.50 285 PRO A C 1
ATOM 2182 O O . PRO A 1 285 ? -16.759 7.174 30.158 1.00 54.50 285 PRO A O 1
ATOM 2185 N N . LEU A 1 286 ? -18.051 5.911 28.799 1.00 54.78 286 LEU A N 1
ATOM 2186 C CA . LEU A 1 286 ? -17.012 5.010 28.307 1.00 54.78 286 LEU A CA 1
ATOM 2187 C C . LEU A 1 286 ? -16.159 5.810 27.311 1.00 54.78 286 LEU A C 1
ATOM 2189 O O . LEU A 1 286 ? -16.462 5.842 26.120 1.00 54.78 286 LEU A O 1
ATOM 2193 N N . LEU A 1 287 ? -15.163 6.528 27.827 1.00 40.47 287 LEU A N 1
ATOM 2194 C CA . LEU A 1 287 ? -14.081 7.163 27.076 1.00 40.47 287 LEU A CA 1
ATOM 2195 C C . LEU A 1 287 ? -12.753 6.673 27.644 1.00 40.47 287 LEU A C 1
ATOM 2197 O O . LEU A 1 287 ? -12.586 6.764 28.882 1.00 40.47 287 LEU A O 1
#

Organism: NCBI:txid661089